Protein AF-0000000074168546 (afdb_homodimer)

Secondary structure (DSSP, 8-state):
-EEEE----BT-TTHHHHTIIIIITT-SSHHHHHHHHHHHHHHH--TT-EEEE-S--BSS--HHHHHHHHHHS--SEEEEE--TT--HHHHHHHHHTT-EEESEEEEEETTEEEEEESS-B----TTEEEEE-SSTT----SSSEEE--HHHHSSS-EEHHHHHHHHHHH--/-EEEE----BT-TTHHHHTIIIIITT-SSHHHHHHHHHHHHHHH--TT-EEEE-S--BSS--HHHHHHHHHHS--SEEEEE--TT--HHHHHHHHHTT-EEESEEEEEETTEEEEEESS-B----TTEEEEE-SSTT----SSSEEE--HHHHSSS-EEHHHHHHHHHHH--

Structure (mmCIF, N/CA/C/O backbone):
data_AF-0000000074168546-model_v1
#
loop_
_entity.id
_entity.type
_entity.pdbx_description
1 polymer 'Calcineurin-like phosphoesterase domain-containing protein'
#
loop_
_atom_site.group_PDB
_atom_site.id
_atom_site.type_symbol
_atom_site.label_atom_id
_atom_site.label_alt_id
_atom_site.label_comp_id
_atom_site.label_asym_id
_atom_site.label_entity_id
_atom_site.label_seq_id
_atom_site.pdbx_PDB_ins_code
_atom_site.Cartn_x
_atom_site.Cartn_y
_atom_site.Cartn_z
_atom_site.occupancy
_atom_site.B_iso_or_equiv
_atom_site.auth_seq_id
_atom_site.auth_comp_id
_atom_site.auth_asym_id
_atom_site.auth_atom_id
_atom_site.pdbx_PDB_model_num
ATOM 1 N N . MET A 1 1 ? -0.148 21.719 -10.609 1 96.44 1 MET A N 1
ATOM 2 C CA . MET A 1 1 ? 0.998 21.031 -10.031 1 96.44 1 MET A CA 1
ATOM 3 C C . MET A 1 1 ? 0.542 19.938 -9.07 1 96.44 1 MET A C 1
ATOM 5 O O . MET A 1 1 ? -0.605 19.938 -8.617 1 96.44 1 MET A O 1
ATOM 9 N N . ILE A 1 2 ? 1.403 18.938 -8.891 1 98.19 2 ILE A N 1
ATOM 10 C CA . ILE A 1 2 ? 1.138 17.875 -7.934 1 98.19 2 ILE A CA 1
ATOM 11 C C . ILE A 1 2 ? 1.957 18.109 -6.664 1 98.19 2 ILE A C 1
ATOM 13 O O . ILE A 1 2 ? 3.16 18.359 -6.734 1 98.19 2 ILE A O 1
ATOM 17 N N . TYR A 1 3 ? 1.304 18.031 -5.496 1 98.69 3 TYR A N 1
ATOM 18 C CA . TYR A 1 3 ? 1.955 18.172 -4.199 1 98.69 3 TYR A CA 1
ATOM 19 C C . TYR A 1 3 ? 1.733 16.922 -3.34 1 98.69 3 TYR A C 1
ATOM 21 O O . TYR A 1 3 ? 0.719 16.234 -3.479 1 98.69 3 TYR A O 1
ATOM 29 N N . PHE A 1 4 ? 2.699 16.656 -2.482 1 98.69 4 PHE A N 1
ATOM 30 C CA . PHE A 1 4 ? 2.594 15.625 -1.457 1 98.69 4 PHE A CA 1
ATOM 31 C C . PHE A 1 4 ? 2.592 16.25 -0.065 1 98.69 4 PHE A C 1
ATOM 33 O O . PHE A 1 4 ? 3.443 17.078 0.25 1 98.69 4 PHE A O 1
ATOM 40 N N . VAL A 1 5 ? 1.626 15.883 0.711 1 98.56 5 VAL A N 1
ATOM 41 C CA . VAL A 1 5 ? 1.541 16.312 2.102 1 98.56 5 VAL A CA 1
ATOM 42 C C . VAL A 1 5 ? 1.494 15.094 3.02 1 98.56 5 VAL A C 1
ATOM 44 O O . VAL A 1 5 ? 0.98 14.039 2.635 1 98.56 5 VAL A O 1
ATOM 47 N N . GLY A 1 6 ? 2.078 15.211 4.168 1 98.06 6 GLY A N 1
ATOM 48 C CA . GLY A 1 6 ? 2.092 14.047 5.035 1 98.06 6 GLY A CA 1
ATOM 49 C C . GLY A 1 6 ? 1.98 14.398 6.508 1 98.06 6 GLY A C 1
ATOM 50 O O . GLY A 1 6 ? 2.641 15.32 6.984 1 98.06 6 GLY A O 1
ATOM 51 N N . ASP A 1 7 ? 1.104 13.711 7.234 1 98.25 7 ASP A N 1
ATOM 52 C CA . ASP A 1 7 ? 1.024 13.664 8.688 1 98.25 7 ASP A CA 1
ATOM 53 C C . ASP A 1 7 ? 0.811 15.062 9.273 1 98.25 7 ASP A C 1
ATOM 55 O O . ASP A 1 7 ? 1.506 15.461 10.211 1 98.25 7 ASP A O 1
ATOM 59 N N . LEU A 1 8 ? -0.112 15.766 8.711 1 98.31 8 LEU A N 1
ATOM 60 C CA . LEU A 1 8 ? -0.374 17.094 9.234 1 98.31 8 LEU A CA 1
ATOM 61 C C . LEU A 1 8 ? -1.052 17.031 10.602 1 98.31 8 LEU A C 1
ATOM 63 O O . LEU A 1 8 ? -0.883 17.922 11.43 1 98.31 8 LEU A O 1
ATOM 67 N N . HIS A 1 9 ? -1.854 16.031 10.852 1 98.12 9 HIS A N 1
ATOM 68 C CA . HIS A 1 9 ? -2.441 15.781 12.156 1 98.12 9 HIS A CA 1
ATOM 69 C C . HIS A 1 9 ? -3.168 17.016 12.688 1 98.12 9 HIS A C 1
ATOM 71 O O . HIS A 1 9 ? -2.969 17.422 13.836 1 98.12 9 HIS A O 1
ATOM 77 N N . PHE A 1 10 ? -4.012 17.625 11.883 1 98.38 10 PHE A N 1
ATOM 78 C CA . PHE A 1 10 ? -4.871 18.672 12.414 1 98.38 10 PHE A CA 1
ATOM 79 C C . PHE A 1 10 ? -5.566 18.219 13.695 1 98.38 10 PHE A C 1
ATOM 81 O O . PHE A 1 10 ? -6.102 17.109 13.742 1 98.38 10 PHE A O 1
ATOM 88 N N . GLY A 1 11 ? -5.457 19.016 14.734 1 97.38 11 GLY A N 1
ATOM 89 C CA . GLY A 1 11 ? -6.176 18.734 15.969 1 97.38 11 GLY A CA 1
ATOM 90 C C . GLY A 1 11 ? -5.348 17.953 16.969 1 97.38 11 GLY A C 1
ATOM 91 O O . GLY A 1 11 ? -5.82 17.641 18.062 1 97.38 11 GLY A O 1
ATOM 92 N N . HIS A 1 12 ? -4.09 17.656 16.703 1 96.81 12 HIS A N 1
ATOM 93 C CA . HIS A 1 12 ? -3.26 16.828 17.578 1 96.81 12 HIS A CA 1
ATOM 94 C C . HIS A 1 12 ? -2.432 17.703 18.516 1 96.81 12 HIS A C 1
ATOM 96 O O . HIS A 1 12 ? -1.305 18.078 18.203 1 96.81 12 HIS A O 1
ATOM 102 N N . SER A 1 13 ? -2.855 17.812 19.703 1 95.19 13 SER A N 1
ATOM 103 C CA . SER A 1 13 ? -2.191 18.703 20.656 1 95.19 13 SER A CA 1
ATOM 104 C C . SER A 1 13 ? -0.841 18.141 21.078 1 95.19 13 SER A C 1
ATOM 106 O O . SER A 1 13 ? 0.145 18.875 21.156 1 95.19 13 SER A O 1
ATOM 108 N N . ASN A 1 14 ? -0.734 16.797 21.281 1 95.44 14 ASN A N 1
ATOM 109 C CA . ASN A 1 14 ? 0.473 16.188 21.812 1 95.44 14 ASN A CA 1
ATOM 110 C C . ASN A 1 14 ? 1.617 16.203 20.812 1 95.44 14 ASN A C 1
ATOM 112 O O . ASN A 1 14 ? 2.781 16.047 21.172 1 95.44 14 ASN A O 1
ATOM 116 N N . ILE A 1 15 ? 1.26 16.438 19.547 1 96.38 15 ILE A N 1
ATOM 117 C CA . ILE A 1 15 ? 2.291 16.406 18.516 1 96.38 15 ILE A CA 1
ATOM 118 C C . ILE A 1 15 ? 3.244 17.578 18.703 1 96.38 15 ILE A C 1
ATOM 120 O O . ILE A 1 15 ? 4.391 17.531 18.25 1 96.38 15 ILE A O 1
ATOM 124 N N . LEU A 1 16 ? 2.791 18.688 19.312 1 95.81 16 LEU A N 1
ATOM 125 C CA . LEU A 1 16 ? 3.615 19.875 19.594 1 95.81 16 LEU A CA 1
ATOM 126 C C . LEU A 1 16 ? 4.785 19.516 20.5 1 95.81 16 LEU A C 1
ATOM 128 O O . LEU A 1 16 ? 5.871 20.078 20.375 1 95.81 16 LEU A O 1
ATOM 132 N N . GLU A 1 17 ? 4.52 18.516 21.406 1 95.12 17 GLU A N 1
ATOM 133 C CA . GLU A 1 17 ? 5.566 18.062 22.312 1 95.12 17 GLU A CA 1
ATOM 134 C C . GLU A 1 17 ? 6.469 17.031 21.641 1 95.12 17 GLU A C 1
ATOM 136 O O . GLU A 1 17 ? 7.688 17.047 21.828 1 95.12 17 GLU A O 1
ATOM 141 N N . TYR A 1 18 ? 5.883 16.172 20.844 1 94.5 18 TYR A N 1
ATOM 142 C CA . TYR A 1 18 ? 6.637 15.102 20.188 1 94.5 18 TYR A CA 1
ATOM 143 C C . TYR A 1 18 ? 7.531 15.656 19.094 1 94.5 18 TYR A C 1
ATOM 145 O O . TYR A 1 18 ? 8.617 15.133 18.844 1 94.5 18 TYR A O 1
ATOM 153 N N . GLU A 1 19 ? 6.977 16.688 18.422 1 96.19 19 GLU A N 1
ATOM 154 C CA . GLU A 1 19 ? 7.703 17.344 17.344 1 96.19 19 GLU A CA 1
ATOM 155 C C . GLU A 1 19 ? 8.016 18.797 17.703 1 96.19 19 GLU A C 1
ATOM 157 O O . GLU A 1 19 ? 7.648 19.719 16.953 1 96.19 19 GLU A O 1
ATOM 162 N N . LYS A 1 20 ? 8.742 19 18.719 1 94.19 20 LYS A N 1
ATOM 163 C CA . LYS A 1 20 ? 9.016 20.312 19.297 1 94.19 20 LYS A CA 1
ATOM 164 C C . LYS A 1 20 ? 9.812 21.188 18.328 1 94.19 20 LYS A C 1
ATOM 166 O O . LYS A 1 20 ? 9.547 22.375 18.203 1 94.19 20 LYS A O 1
ATOM 171 N N . GLU A 1 21 ? 10.742 20.578 17.609 1 92.88 21 GLU A N 1
ATOM 172 C CA . GLU A 1 21 ? 11.672 21.328 16.766 1 92.88 21 GLU A CA 1
ATOM 173 C C . GLU A 1 21 ? 11.008 21.781 15.477 1 92.88 21 GLU A C 1
ATOM 175 O O . GLU A 1 21 ? 11.492 22.688 14.805 1 92.88 21 GLU A O 1
ATOM 180 N N . THR A 1 22 ? 9.82 21.172 15.141 1 93.69 22 THR A N 1
ATOM 181 C CA . THR A 1 22 ? 9.203 21.5 13.859 1 93.69 22 THR A CA 1
ATOM 182 C C . THR A 1 22 ? 7.828 22.125 14.062 1 93.69 22 THR A C 1
ATOM 184 O O . THR A 1 22 ? 7.316 22.812 13.172 1 93.69 22 THR A O 1
ATOM 187 N N . ARG A 1 23 ? 7.25 21.859 15.234 1 96.25 23 ARG A N 1
ATOM 188 C CA . ARG A 1 23 ? 5.906 22.375 15.477 1 96.25 23 ARG A CA 1
ATOM 189 C C . ARG A 1 23 ? 5.84 23.141 16.797 1 96.25 23 ARG A C 1
ATOM 191 O O . ARG A 1 23 ? 5.457 24.312 16.812 1 96.25 23 ARG A O 1
ATOM 198 N N . GLY A 1 24 ? 6.336 22.5 17.781 1 95.06 24 GLY A N 1
ATOM 199 C CA . GLY A 1 24 ? 6.223 23.078 19.109 1 95.06 24 GLY A CA 1
ATOM 200 C C . GLY A 1 24 ? 6.93 24.406 19.25 1 95.06 24 GLY A C 1
ATOM 201 O O . GLY A 1 24 ? 6.582 25.219 20.109 1 95.06 24 GLY A O 1
ATOM 202 N N . LYS A 1 25 ? 7.938 24.656 18.453 1 95.5 25 LYS A N 1
ATOM 203 C CA . LYS A 1 25 ? 8.672 25.906 18.5 1 95.5 25 LYS A CA 1
ATOM 204 C C . LYS A 1 25 ? 7.887 27.031 17.828 1 95.5 25 LYS A C 1
ATOM 206 O O . LYS A 1 25 ? 8.141 28.219 18.094 1 95.5 25 LYS A O 1
ATOM 211 N N . TYR A 1 26 ? 6.895 26.719 17.031 1 95.81 26 TYR A N 1
ATOM 212 C CA . TYR A 1 26 ? 6.199 27.734 16.234 1 95.81 26 TYR A CA 1
ATOM 213 C C . TYR A 1 26 ? 4.785 27.953 16.766 1 95.81 26 TYR A C 1
ATOM 215 O O . TYR A 1 26 ? 4.219 29.031 16.594 1 95.81 26 TYR A O 1
ATOM 223 N N . TRP A 1 27 ? 4.238 26.844 17.344 1 97.31 27 TRP A N 1
ATOM 224 C CA . TRP A 1 27 ? 2.855 26.953 17.797 1 97.31 27 TRP A CA 1
ATOM 225 C C . TRP A 1 27 ? 2.717 26.484 19.234 1 97.31 27 TRP A C 1
ATOM 227 O O . TRP A 1 27 ? 3.373 25.516 19.656 1 97.31 27 TRP A O 1
ATOM 237 N N . SER A 1 28 ? 1.849 27.109 20.016 1 96.44 28 SER A N 1
ATOM 238 C CA . SER A 1 28 ? 1.719 26.828 21.438 1 96.44 28 SER A CA 1
ATOM 239 C C . SER A 1 28 ? 0.459 26.031 21.734 1 96.44 28 SER A C 1
ATOM 241 O O . SER A 1 28 ? 0.228 25.609 22.875 1 96.44 28 SER A O 1
ATOM 243 N N . SER A 1 29 ? -0.374 25.844 20.734 1 97.38 29 SER A N 1
ATOM 244 C CA . SER A 1 29 ? -1.598 25.062 20.906 1 97.38 29 SER A CA 1
ATOM 245 C C . SER A 1 29 ? -2.021 24.422 19.578 1 97.38 29 SER A C 1
ATOM 247 O O . SER A 1 29 ? -1.569 24.828 18.516 1 97.38 29 SER A O 1
ATOM 249 N N . ALA A 1 30 ? -2.91 23.438 19.672 1 97.19 30 ALA A N 1
ATOM 250 C CA . ALA A 1 30 ? -3.451 22.781 18.484 1 97.19 30 ALA A CA 1
ATOM 251 C C . ALA A 1 30 ? -4.223 23.781 17.625 1 97.19 30 ALA A C 1
ATOM 253 O O . ALA A 1 30 ? -4.184 23.703 16.391 1 97.19 30 ALA A O 1
ATOM 254 N N . GLU A 1 31 ? -4.926 24.703 18.281 1 97.44 31 GLU A N 1
ATOM 255 C CA . GLU A 1 31 ? -5.699 25.703 17.562 1 97.44 31 GLU A CA 1
ATOM 256 C C . GLU A 1 31 ? -4.789 26.609 16.719 1 97.44 31 GLU A C 1
ATOM 258 O O . GLU A 1 31 ? -5.059 26.859 15.547 1 97.44 31 GLU A O 1
ATOM 263 N N . GLU A 1 32 ? -3.754 27.047 17.344 1 98.12 32 GLU A N 1
ATOM 264 C CA . GLU A 1 32 ? -2.785 27.875 16.641 1 98.12 32 GLU A CA 1
ATOM 265 C C . GLU A 1 32 ? -2.119 27.094 15.508 1 98.12 32 GLU A C 1
ATOM 267 O O . GLU A 1 32 ? -1.924 27.625 14.414 1 98.12 32 GLU A O 1
ATOM 272 N N . MET A 1 33 ? -1.769 25.891 15.805 1 98.25 33 MET A N 1
ATOM 273 C CA . MET A 1 33 ? -1.15 25.047 14.781 1 98.25 33 MET A CA 1
ATOM 274 C C . MET A 1 33 ? -2.084 24.859 13.594 1 98.25 33 MET A C 1
ATOM 276 O O . MET A 1 33 ? -1.661 24.984 12.438 1 98.25 33 MET A O 1
ATOM 280 N N . ASN A 1 34 ? -3.404 24.594 13.891 1 98.5 34 ASN A N 1
ATOM 281 C CA . ASN A 1 34 ? -4.375 24.422 12.82 1 98.5 34 ASN A CA 1
ATOM 282 C C . ASN A 1 34 ? -4.43 25.641 11.906 1 98.5 34 ASN A C 1
ATOM 284 O O . ASN A 1 34 ? -4.398 25.516 10.68 1 98.5 34 ASN A O 1
ATOM 288 N N . LYS A 1 35 ? -4.5 26.812 12.531 1 98.44 35 LYS A N 1
ATOM 289 C CA . LYS A 1 35 ? -4.543 28.047 11.758 1 98.44 35 LYS A CA 1
ATOM 290 C C . LYS A 1 35 ? -3.262 28.234 10.945 1 98.44 35 LYS A C 1
ATOM 292 O O . LYS A 1 35 ? -3.311 28.641 9.789 1 98.44 35 LYS A O 1
ATOM 297 N N . GLY A 1 36 ? -2.172 27.938 11.578 1 98.31 36 GLY A N 1
ATOM 298 C CA . GLY A 1 36 ? -0.889 28.047 10.906 1 98.31 36 GLY A CA 1
ATOM 299 C C . GLY A 1 36 ? -0.756 27.109 9.719 1 98.31 36 GLY A C 1
ATOM 300 O O . GLY A 1 36 ? -0.285 27.516 8.656 1 98.31 36 GLY A O 1
ATOM 301 N N . LEU A 1 37 ? -1.164 25.891 9.883 1 98.62 37 LEU A N 1
ATOM 302 C CA . LEU A 1 37 ? -1.097 24.906 8.812 1 98.62 37 LEU A CA 1
ATOM 303 C C . LEU A 1 37 ? -1.993 25.297 7.648 1 98.62 37 LEU A C 1
ATOM 305 O O . LEU A 1 37 ? -1.615 25.125 6.484 1 98.62 37 LEU A O 1
ATOM 309 N N . ILE A 1 38 ? -3.189 25.812 7.965 1 98.81 38 ILE A N 1
ATOM 310 C CA . ILE A 1 38 ? -4.105 26.25 6.918 1 98.81 38 ILE A CA 1
ATOM 311 C C . ILE A 1 38 ? -3.469 27.391 6.117 1 98.81 38 ILE A C 1
ATOM 313 O O . ILE A 1 38 ? -3.525 27.391 4.887 1 98.81 38 ILE A O 1
ATOM 317 N N . LYS A 1 39 ? -2.883 28.328 6.832 1 98.75 39 LYS A N 1
ATOM 318 C CA . LYS A 1 39 ? -2.217 29.438 6.176 1 98.75 39 LYS A CA 1
ATOM 319 C C . LYS A 1 39 ? -1.095 28.953 5.262 1 98.75 39 LYS A C 1
ATOM 321 O O . LYS A 1 39 ? -1.025 29.344 4.094 1 98.75 39 LYS A O 1
ATOM 326 N N . LEU A 1 40 ? -0.239 28.125 5.805 1 98.69 40 LEU A N 1
ATOM 327 C CA . LEU A 1 40 ? 0.876 27.594 5.027 1 98.69 40 LEU A CA 1
ATOM 328 C C . LEU A 1 40 ? 0.374 26.828 3.807 1 98.69 40 LEU A C 1
ATOM 330 O O . LEU A 1 40 ? 0.935 26.953 2.715 1 98.69 40 LEU A O 1
ATOM 334 N N . TRP A 1 41 ? -0.681 25.984 3.986 1 98.88 41 TRP A N 1
ATOM 335 C CA . TRP A 1 41 ? -1.296 25.219 2.908 1 98.88 41 TRP A CA 1
ATOM 336 C C . TRP A 1 41 ? -1.739 26.141 1.773 1 98.88 41 TRP A C 1
ATOM 338 O O . TRP A 1 41 ? -1.365 25.938 0.617 1 98.88 41 TRP A O 1
ATOM 348 N N . ASN A 1 42 ? -2.424 27.234 2.135 1 98.88 42 ASN A N 1
ATOM 349 C CA . ASN A 1 42 ? -3.033 28.094 1.124 1 98.88 42 ASN A CA 1
ATOM 350 C C . ASN A 1 42 ? -2.01 29.031 0.497 1 98.88 42 ASN A C 1
ATOM 352 O O . ASN A 1 42 ? -2.254 29.594 -0.57 1 98.88 42 ASN A O 1
ATOM 356 N N . GLU A 1 43 ? -0.902 29.219 1.161 1 98.69 43 GLU A N 1
ATOM 357 C CA . GLU A 1 43 ? 0.202 29.984 0.579 1 98.69 43 GLU A CA 1
ATOM 358 C C . GLU A 1 43 ? 0.962 29.141 -0.449 1 98.69 43 GLU A C 1
ATOM 360 O O . GLU A 1 43 ? 1.671 29.688 -1.297 1 98.69 43 GLU A O 1
ATOM 365 N N . THR A 1 44 ? 0.817 27.859 -0.392 1 98.62 44 THR A N 1
ATOM 366 C CA . THR A 1 44 ? 1.637 26.969 -1.196 1 98.62 44 THR A CA 1
ATOM 367 C C . THR A 1 44 ? 0.799 26.297 -2.281 1 98.62 44 THR A C 1
ATOM 369 O O . THR A 1 44 ? 1.214 26.219 -3.439 1 98.62 44 THR A O 1
ATOM 372 N N . ILE A 1 45 ? -0.378 25.781 -1.946 1 98.81 45 ILE A N 1
ATOM 373 C CA . ILE A 1 45 ? -1.249 25 -2.822 1 98.81 45 ILE A 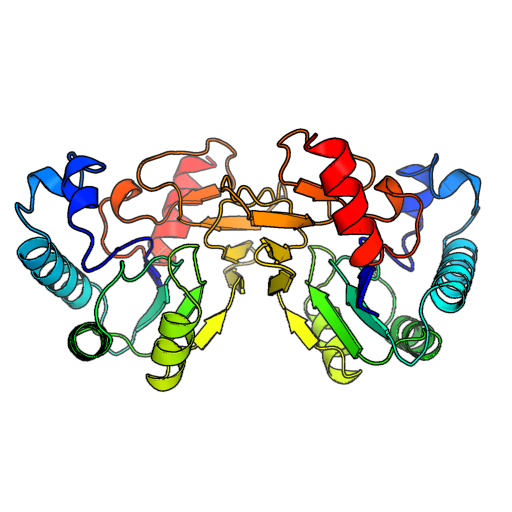CA 1
ATOM 374 C C . ILE A 1 45 ? -2.379 25.891 -3.344 1 98.81 45 ILE A C 1
ATOM 376 O O . ILE A 1 45 ? -3.02 26.609 -2.572 1 98.81 45 ILE A O 1
ATOM 380 N N . THR A 1 46 ? -2.625 25.891 -4.594 1 98.75 46 THR A N 1
ATOM 381 C CA . THR A 1 46 ? -3.691 26.688 -5.191 1 98.75 46 THR A CA 1
ATOM 382 C C . THR A 1 46 ? -4.895 25.812 -5.527 1 98.75 46 THR A C 1
ATOM 384 O O . THR A 1 46 ? -4.836 24.578 -5.387 1 98.75 46 THR A O 1
ATOM 387 N N . LYS A 1 47 ? -5.938 26.438 -6.023 1 98.56 47 LYS A N 1
ATOM 388 C CA . LYS A 1 47 ? -7.176 25.75 -6.363 1 98.56 47 LYS A CA 1
ATOM 389 C C . LYS A 1 47 ? -7.035 24.969 -7.676 1 98.56 47 LYS A C 1
ATOM 391 O O . LYS A 1 47 ? -7.945 24.234 -8.07 1 98.56 47 LYS A O 1
ATOM 396 N N . ASP A 1 48 ? -5.883 25 -8.242 1 98.69 48 ASP A N 1
ATOM 397 C CA . ASP A 1 48 ? -5.641 24.297 -9.5 1 98.69 48 ASP A CA 1
ATOM 398 C C . ASP A 1 48 ? -4.711 23.109 -9.289 1 98.69 48 ASP A C 1
ATOM 400 O O . ASP A 1 48 ? -4.418 22.359 -10.227 1 98.69 48 ASP A O 1
ATOM 404 N N . ASP A 1 49 ? -4.246 22.875 -8.055 1 98.81 49 ASP A N 1
ATOM 405 C CA . ASP A 1 49 ? -3.227 21.859 -7.77 1 98.81 49 ASP A CA 1
ATOM 406 C C . ASP A 1 49 ? -3.863 20.547 -7.328 1 98.81 49 ASP A C 1
ATOM 408 O O . ASP A 1 49 ? -4.965 20.547 -6.773 1 98.81 49 ASP A O 1
ATOM 412 N N . ILE A 1 50 ? -3.186 19.422 -7.633 1 98.88 50 ILE A N 1
ATOM 413 C CA . ILE A 1 50 ? -3.547 18.094 -7.16 1 98.88 50 ILE A CA 1
ATOM 414 C C . ILE A 1 50 ? -2.713 17.734 -5.93 1 98.88 50 ILE A C 1
ATOM 416 O O . ILE A 1 50 ? -1.502 17.969 -5.906 1 98.88 50 ILE A O 1
ATOM 420 N N . VAL A 1 51 ? -3.373 17.234 -4.906 1 98.88 51 VAL A N 1
ATOM 421 C CA . VAL A 1 51 ? -2.678 16.922 -3.662 1 98.88 51 VAL A CA 1
ATOM 422 C C . VAL A 1 51 ? -2.781 15.43 -3.365 1 98.88 51 VAL A C 1
ATOM 424 O O . VAL A 1 51 ? -3.883 14.875 -3.318 1 98.88 51 VAL A O 1
ATOM 427 N N . TYR A 1 52 ? -1.688 14.773 -3.285 1 98.88 52 TYR A N 1
ATOM 428 C CA . TYR A 1 52 ? -1.617 13.477 -2.627 1 98.88 52 TYR A CA 1
ATOM 429 C C . TYR A 1 52 ? -1.336 13.633 -1.138 1 98.88 52 TYR A C 1
ATOM 431 O O . TYR A 1 52 ? -0.236 14.031 -0.746 1 98.88 52 TYR A O 1
ATOM 439 N N . ASN A 1 53 ? -2.346 13.391 -0.349 1 98.88 53 ASN A N 1
ATOM 440 C CA . ASN A 1 53 ? -2.203 13.383 1.103 1 98.88 53 ASN A CA 1
ATOM 441 C C . ASN A 1 53 ? -1.777 12.008 1.611 1 98.88 53 ASN A C 1
ATOM 443 O O . ASN A 1 53 ? -2.564 11.055 1.584 1 98.88 53 ASN A O 1
ATOM 447 N N . ILE A 1 54 ? -0.581 11.891 2.133 1 98.75 54 ILE A N 1
ATOM 448 C CA . ILE A 1 54 ? 0.049 10.609 2.432 1 98.75 54 ILE A CA 1
ATOM 449 C C . ILE A 1 54 ? -0.345 10.148 3.836 1 98.75 54 ILE A C 1
ATOM 451 O O . ILE A 1 54 ? 0.442 9.5 4.527 1 98.75 54 ILE A O 1
ATOM 455 N N . GLY A 1 55 ? -1.442 10.586 4.281 1 98.19 55 GLY A N 1
ATOM 456 C CA . GLY A 1 55 ? -2.107 9.977 5.418 1 98.19 55 GLY A CA 1
ATOM 457 C C . GLY A 1 55 ? -1.956 10.773 6.699 1 98.19 55 GLY A C 1
ATOM 458 O O . GLY A 1 55 ? -1.24 11.773 6.73 1 98.19 55 GLY A O 1
ATOM 459 N N . ASP A 1 56 ? -2.773 10.383 7.73 1 97.88 56 ASP A N 1
ATOM 460 C CA . ASP A 1 56 ? -2.803 10.992 9.055 1 97.88 56 ASP A CA 1
ATOM 461 C C . ASP A 1 56 ? -3.014 12.5 8.961 1 97.88 56 ASP A C 1
ATOM 463 O O . ASP A 1 56 ? -2.25 13.281 9.539 1 97.88 56 ASP A O 1
ATOM 467 N N . PHE A 1 57 ? -4.141 12.797 8.281 1 98.44 57 PHE A N 1
ATOM 468 C CA . PHE A 1 57 ? -4.477 14.18 7.969 1 98.44 57 PHE A CA 1
ATOM 469 C C . PHE A 1 57 ? -4.977 14.914 9.211 1 98.44 57 PHE A C 1
ATOM 471 O O . PHE A 1 57 ? -4.52 16.016 9.516 1 98.44 57 PHE A O 1
ATOM 478 N N . PHE A 1 58 ? -5.891 14.328 9.906 1 98.19 58 PHE A N 1
ATOM 479 C CA . PHE A 1 58 ? -6.473 14.828 11.148 1 98.19 58 PHE A CA 1
ATOM 480 C C . PHE A 1 58 ? -6.234 13.852 12.289 1 98.19 58 PHE A C 1
ATOM 482 O O . PHE A 1 58 ? -5.973 12.672 12.062 1 98.19 58 PHE A O 1
ATOM 489 N N . PHE A 1 59 ? -6.297 14.383 13.5 1 96.75 59 PHE A N 1
ATOM 490 C CA . PHE A 1 59 ? -6.168 13.547 14.695 1 96.75 59 PHE A CA 1
ATOM 491 C C . PHE A 1 59 ? -7.355 13.75 15.625 1 96.75 59 PHE A C 1
ATOM 493 O O . PHE A 1 59 ? -7.453 14.773 16.297 1 96.75 59 PHE A O 1
ATOM 500 N N . ASN A 1 60 ? -8.242 12.82 15.656 1 90.81 60 ASN A N 1
ATOM 501 C CA . ASN A 1 60 ? -9.359 12.719 16.594 1 90.81 60 ASN A CA 1
ATOM 502 C C . ASN A 1 60 ? -10.188 14 16.625 1 90.81 60 ASN A C 1
ATOM 504 O O . ASN A 1 60 ? -10.562 14.477 17.688 1 90.81 60 ASN A O 1
ATOM 508 N N . MET A 1 61 ? -10.461 14.633 15.477 1 95.38 61 MET A N 1
ATOM 509 C CA . MET A 1 61 ? -11.258 15.852 15.375 1 95.38 61 MET A CA 1
ATOM 510 C C . MET A 1 61 ? -12.703 15.523 15.031 1 95.38 61 MET A C 1
ATOM 512 O O . MET A 1 61 ? -12.977 14.531 14.359 1 95.38 61 MET A O 1
ATOM 516 N N . LYS A 1 62 ? -13.578 16.375 15.5 1 95.81 62 LYS A N 1
ATOM 517 C CA . LYS A 1 62 ? -15 16.188 15.211 1 95.81 62 LYS A CA 1
ATOM 518 C C . LYS A 1 62 ? -15.297 16.438 13.734 1 95.81 62 LYS A C 1
ATOM 520 O O . LYS A 1 62 ? -14.703 17.328 13.117 1 95.81 62 LYS A O 1
ATOM 525 N N . PRO A 1 63 ? -16.281 15.688 13.227 1 96.88 63 PRO A N 1
ATOM 526 C CA . PRO A 1 63 ? -16.594 15.797 11.805 1 96.88 63 PRO A CA 1
ATOM 527 C C . PRO A 1 63 ? -16.875 17.234 11.367 1 96.88 63 PRO A C 1
ATOM 529 O O . PRO A 1 63 ? -16.422 17.656 10.297 1 96.88 63 PRO A O 1
ATOM 532 N N . LYS A 1 64 ? -17.562 17.953 12.203 1 97.31 64 LYS A N 1
ATOM 533 C CA . LYS A 1 64 ? -17.906 19.328 11.836 1 97.31 64 LYS A CA 1
ATOM 534 C C . LYS A 1 64 ? -16.641 20.188 11.695 1 97.31 64 LYS A C 1
ATOM 536 O O . LYS A 1 64 ? -16.578 21.047 10.82 1 97.31 64 LYS A O 1
ATOM 541 N N . ASP A 1 65 ? -15.711 19.984 12.539 1 97.56 65 ASP A N 1
ATOM 542 C CA . ASP A 1 65 ? -14.461 20.75 12.5 1 97.56 65 ASP A CA 1
ATOM 543 C C . ASP A 1 65 ? -13.594 20.312 11.312 1 97.56 65 ASP A C 1
ATOM 545 O O . ASP A 1 65 ? -12.938 21.156 10.688 1 97.56 65 ASP A O 1
ATOM 549 N N . VAL A 1 66 ? -13.602 19.031 11 1 98 66 VAL A N 1
ATOM 550 C CA . VAL A 1 66 ? -12.891 18.5 9.836 1 98 66 VAL A CA 1
ATOM 551 C C . VAL A 1 66 ? -13.438 19.156 8.57 1 98 66 VAL A C 1
ATOM 553 O O . VAL A 1 66 ? -12.672 19.672 7.75 1 98 66 VAL A O 1
ATOM 556 N N . LYS A 1 67 ? -14.75 19.219 8.461 1 98.06 67 LYS A N 1
ATOM 557 C CA . LYS A 1 67 ? -15.383 19.812 7.293 1 98.06 67 LYS A CA 1
ATOM 558 C C . LYS A 1 67 ? -15.031 21.297 7.168 1 98.06 67 LYS A C 1
ATOM 560 O O . LYS A 1 67 ? -14.773 21.781 6.066 1 98.06 67 LYS A O 1
ATOM 565 N N . ARG A 1 68 ? -15.055 21.922 8.281 1 98.19 68 ARG A N 1
ATOM 566 C CA . ARG A 1 68 ? -14.734 23.344 8.297 1 98.19 68 ARG A CA 1
ATOM 567 C C . ARG A 1 68 ? -13.328 23.594 7.77 1 98.19 68 ARG A C 1
ATOM 569 O O . ARG A 1 68 ? -13.117 24.484 6.949 1 98.19 68 ARG A O 1
ATOM 576 N N . ILE A 1 69 ? -12.391 22.812 8.203 1 98.56 69 ILE A N 1
ATOM 577 C CA . ILE A 1 69 ? -11.008 22.984 7.777 1 98.56 69 ILE A CA 1
ATOM 578 C C . ILE A 1 69 ? -10.875 22.609 6.301 1 98.56 69 ILE A C 1
ATOM 580 O O . ILE A 1 69 ? -10.258 23.344 5.523 1 98.56 69 ILE A O 1
ATOM 584 N N . LEU A 1 70 ? -11.477 21.484 5.875 1 98.56 70 LEU A N 1
ATOM 585 C CA . LEU A 1 70 ? -11.414 21.047 4.484 1 98.56 70 LEU A CA 1
ATOM 586 C C . LEU A 1 70 ? -11.922 22.125 3.545 1 98.56 70 LEU A C 1
ATOM 588 O O . LEU A 1 70 ? -11.352 22.344 2.471 1 98.56 70 LEU A O 1
ATOM 592 N N . LYS A 1 71 ? -12.883 22.859 3.932 1 98.06 71 LYS A N 1
ATOM 593 C CA . LYS A 1 71 ? -13.492 23.906 3.104 1 98.06 71 LYS A CA 1
ATOM 594 C C . LYS A 1 71 ? -12.547 25.094 2.918 1 98.06 71 LYS A C 1
ATOM 596 O O . LYS A 1 71 ? -12.711 25.875 1.979 1 98.06 71 LYS A O 1
ATOM 601 N N . GLN A 1 72 ? -11.633 25.234 3.799 1 98.69 72 GLN A N 1
ATOM 602 C CA . GLN A 1 72 ? -10.727 26.375 3.754 1 98.69 72 GLN A CA 1
ATOM 603 C C . GLN A 1 72 ? -9.5 26.062 2.895 1 98.69 72 GLN A C 1
ATOM 605 O O . GLN A 1 72 ? -8.75 26.969 2.529 1 98.69 72 GLN A O 1
ATOM 610 N N . LEU A 1 73 ? -9.258 24.828 2.609 1 98.88 73 LEU A N 1
ATOM 611 C CA . LEU A 1 73 ? -8.008 24.422 1.979 1 98.88 73 LEU A CA 1
ATOM 612 C C . LEU A 1 73 ? -8.109 24.516 0.461 1 98.88 73 LEU A C 1
ATOM 614 O O . LEU A 1 73 ? -9.078 24.047 -0.131 1 98.88 73 LEU A O 1
ATOM 618 N N . ASN A 1 74 ? -7.078 25.062 -0.11 1 98.88 74 ASN A N 1
ATOM 619 C CA . ASN A 1 74 ? -6.992 25.125 -1.565 1 98.88 74 ASN A CA 1
ATOM 620 C C . ASN A 1 74 ? -6.551 23.781 -2.148 1 98.88 74 ASN A C 1
ATOM 622 O O . ASN A 1 74 ? -5.539 23.219 -1.726 1 98.88 74 ASN A O 1
ATOM 626 N N . TYR A 1 75 ? -7.234 23.266 -3.156 1 98.81 75 TYR A N 1
ATOM 627 C CA . TYR A 1 75 ? -6.816 22.172 -4.02 1 98.81 75 TYR A CA 1
ATOM 628 C C . TYR A 1 75 ? -7.84 21.922 -5.125 1 98.81 75 TYR A C 1
ATOM 630 O O . TYR A 1 75 ? -9.023 22.203 -4.949 1 98.81 75 TYR A O 1
ATOM 638 N N . LYS A 1 76 ? -7.422 21.516 -6.219 1 98.75 76 LYS A N 1
ATOM 639 C CA . LYS A 1 76 ? -8.32 21.078 -7.285 1 98.75 76 LYS A CA 1
ATOM 640 C C . LYS A 1 76 ? -8.859 19.672 -7.016 1 98.75 76 LYS A C 1
ATOM 642 O O . LYS A 1 76 ? -10.055 19.422 -7.156 1 98.75 76 LYS A O 1
ATOM 647 N N . LYS A 1 77 ? -7.988 18.75 -6.66 1 98.81 77 LYS A N 1
ATOM 648 C CA . LYS A 1 77 ? -8.25 17.344 -6.387 1 98.81 77 LYS A CA 1
ATOM 649 C C . LYS A 1 77 ? -7.344 16.828 -5.27 1 98.81 77 LYS A C 1
ATOM 651 O O . LYS A 1 77 ? -6.164 17.172 -5.215 1 98.81 77 LYS A O 1
ATOM 656 N N . MET A 1 78 ? -7.922 16.016 -4.422 1 98.81 78 MET A N 1
ATOM 657 C CA . MET A 1 78 ? -7.129 15.406 -3.357 1 98.81 78 MET A CA 1
ATOM 658 C C . MET A 1 78 ? -7.328 13.891 -3.32 1 98.81 78 MET A C 1
ATOM 660 O O . MET A 1 78 ? -8.453 13.406 -3.463 1 98.81 78 MET A O 1
ATOM 664 N N . ILE A 1 79 ? -6.285 13.148 -3.254 1 98.88 79 ILE A N 1
ATOM 665 C CA . ILE A 1 79 ? -6.258 11.711 -3.006 1 98.88 79 ILE A CA 1
ATOM 666 C C . ILE A 1 79 ? -5.594 11.438 -1.658 1 98.88 79 ILE A C 1
ATOM 668 O O . ILE A 1 79 ? -4.441 11.805 -1.438 1 98.88 79 ILE A O 1
ATOM 672 N N . LEU A 1 80 ? -6.289 10.836 -0.793 1 98.81 80 LEU A N 1
ATOM 673 C CA . LEU A 1 80 ? -5.746 10.461 0.509 1 98.81 80 LEU A CA 1
ATOM 674 C C . LEU A 1 80 ? -5.227 9.031 0.488 1 98.81 80 LEU A C 1
ATOM 676 O O . LEU A 1 80 ? -5.957 8.102 0.12 1 98.81 80 LEU A O 1
ATOM 680 N N . ILE A 1 81 ? -3.992 8.859 0.771 1 98.81 81 ILE A N 1
ATOM 681 C CA . ILE A 1 81 ? -3.416 7.566 1.115 1 98.81 81 ILE A CA 1
ATOM 682 C C . ILE A 1 81 ? -3.527 7.336 2.619 1 98.81 81 ILE A C 1
ATOM 684 O O . ILE A 1 81 ? -2.707 7.832 3.395 1 98.81 81 ILE A O 1
ATOM 688 N N . ALA A 1 82 ? -4.461 6.586 3.053 1 98 82 ALA A N 1
ATOM 689 C CA . ALA A 1 82 ? -4.918 6.527 4.441 1 98 82 ALA A CA 1
ATOM 690 C C . ALA A 1 82 ? -3.836 5.949 5.348 1 98 82 ALA A C 1
ATOM 692 O O . ALA A 1 82 ? -3.184 4.965 4.996 1 98 82 ALA A O 1
ATOM 693 N N . GLY A 1 83 ? -3.619 6.605 6.445 1 96.38 83 GLY A N 1
ATOM 694 C CA . GLY A 1 83 ? -2.703 6.145 7.477 1 96.38 83 GLY A CA 1
ATOM 695 C C . GLY A 1 83 ? -3.412 5.586 8.695 1 96.38 83 GLY A C 1
ATOM 696 O O . GLY A 1 83 ? -4.621 5.344 8.664 1 96.38 83 GLY A O 1
ATOM 697 N N . ASN A 1 84 ? -2.658 5.328 9.742 1 94.12 84 ASN A N 1
ATOM 698 C CA . ASN A 1 84 ? -3.176 4.621 10.914 1 94.12 84 ASN A CA 1
ATOM 699 C C . ASN A 1 84 ? -4.117 5.504 11.727 1 94.12 84 ASN A C 1
ATOM 701 O O . ASN A 1 84 ? -4.887 5.004 12.547 1 94.12 84 ASN A O 1
ATOM 705 N N . HIS A 1 85 ? -4.145 6.789 11.523 1 94 85 HIS A N 1
ATOM 706 C CA . HIS A 1 85 ? -5.066 7.664 12.242 1 94 85 HIS A CA 1
ATOM 707 C C . HIS A 1 85 ? -6.262 8.031 11.367 1 94 85 HIS A C 1
ATOM 709 O O . HIS A 1 85 ? -7.172 8.727 11.82 1 94 85 HIS A O 1
ATOM 715 N N . ASP A 1 86 ? -6.238 7.582 10.148 1 95.31 86 ASP A N 1
ATOM 716 C CA . ASP A 1 86 ? -7.387 7.781 9.266 1 95.31 86 ASP A CA 1
ATOM 717 C C . ASP A 1 86 ? -8.383 6.629 9.391 1 95.31 86 ASP A C 1
ATOM 719 O O . ASP A 1 86 ? -8.477 5.793 8.492 1 95.31 86 ASP A O 1
ATOM 723 N N . HIS A 1 87 ? -9.133 6.672 10.445 1 92 87 HIS A N 1
ATOM 724 C CA . HIS A 1 87 ? -10.047 5.578 10.75 1 92 87 HIS A CA 1
ATOM 725 C C . HIS A 1 87 ? -11.242 5.578 9.805 1 92 87 HIS A C 1
ATOM 727 O O . HIS A 1 87 ? -11.445 6.531 9.047 1 92 87 HIS A O 1
ATOM 733 N N . ARG A 1 88 ? -11.977 4.562 9.898 1 91.69 88 ARG A N 1
ATOM 734 C CA . ARG A 1 88 ? -13.062 4.301 8.961 1 91.69 88 ARG A CA 1
ATOM 735 C C . ARG A 1 88 ? -14.039 5.473 8.914 1 91.69 88 ARG A C 1
ATOM 737 O O . ARG A 1 88 ? -14.5 5.859 7.844 1 91.69 88 ARG A O 1
ATOM 744 N N . ARG A 1 89 ? -14.391 6.012 10.047 1 92.81 89 ARG A N 1
ATOM 745 C CA . ARG A 1 89 ? -15.32 7.137 10.102 1 92.81 89 ARG A CA 1
ATOM 746 C C . ARG A 1 89 ? -14.766 8.344 9.352 1 92.81 89 ARG A C 1
ATOM 748 O O . ARG A 1 89 ? -15.5 9.023 8.633 1 92.81 89 ARG A O 1
ATOM 755 N N . MET A 1 90 ? -13.5 8.578 9.531 1 95 90 MET A N 1
ATOM 756 C CA . MET A 1 90 ? -12.852 9.695 8.859 1 95 90 MET A CA 1
ATOM 757 C C . MET A 1 90 ? -12.781 9.453 7.352 1 95 90 MET A C 1
ATOM 759 O O . MET A 1 90 ? -13.008 10.375 6.562 1 95 90 MET A O 1
ATOM 763 N N . ILE A 1 91 ? -12.484 8.242 6.988 1 96.69 91 ILE A N 1
ATOM 764 C CA . ILE A 1 91 ? -12.398 7.875 5.582 1 96.69 91 ILE A CA 1
ATOM 765 C C . ILE A 1 91 ? -13.742 8.133 4.902 1 96.69 91 ILE A C 1
ATOM 767 O O . ILE A 1 91 ? -13.797 8.742 3.83 1 96.69 91 ILE A O 1
ATOM 771 N N . LYS A 1 92 ? -14.812 7.715 5.523 1 97 92 LYS A N 1
ATOM 772 C CA . LYS A 1 92 ? -16.141 7.945 4.973 1 97 92 LYS A CA 1
ATOM 773 C C . LYS A 1 92 ? -16.422 9.438 4.816 1 97 92 LYS A C 1
ATOM 775 O O . LYS A 1 92 ? -16.984 9.867 3.807 1 97 92 LYS A O 1
ATOM 780 N N . LEU A 1 93 ? -16.047 10.164 5.816 1 97.69 93 LEU A N 1
ATOM 781 C CA . LEU A 1 93 ? -16.234 11.609 5.777 1 97.69 93 LEU A CA 1
ATOM 782 C C . LEU A 1 93 ? -15.461 12.227 4.613 1 97.69 93 LEU A C 1
ATOM 784 O O . LEU A 1 93 ? -15.992 13.062 3.885 1 97.69 93 LEU A O 1
ATOM 788 N N . PHE A 1 94 ? -14.18 11.773 4.406 1 98.19 94 PHE A N 1
ATOM 789 C CA . PHE A 1 94 ? -13.367 12.273 3.307 1 98.19 94 PHE A CA 1
ATOM 790 C C . PHE A 1 94 ? -14.023 11.984 1.964 1 98.19 94 PHE A C 1
ATOM 792 O O . PHE A 1 94 ? -14.086 12.852 1.092 1 98.19 94 PHE A O 1
ATOM 799 N N . GLU A 1 95 ? -14.523 10.789 1.836 1 98.31 95 GLU A N 1
ATOM 800 C CA . GLU A 1 95 ? -15.172 10.398 0.592 1 98.31 95 GLU A CA 1
ATOM 801 C C . GLU A 1 95 ? -16.422 11.234 0.333 1 98.31 95 GLU A C 1
ATOM 803 O O . GLU A 1 95 ? -16.688 11.617 -0.805 1 98.31 95 GLU A O 1
ATOM 808 N N . GLN A 1 96 ? -17.156 11.508 1.343 1 97.88 96 GLN A N 1
ATOM 809 C CA . GLN A 1 96 ? -18.344 12.352 1.233 1 97.88 96 GLN A CA 1
ATOM 810 C C . GLN A 1 96 ? -17.984 13.758 0.781 1 97.88 96 GLN A C 1
ATOM 812 O O . GLN A 1 96 ? -18.766 14.422 0.107 1 97.88 96 GLN A O 1
ATOM 817 N N . GLU A 1 97 ? -16.828 14.164 1.155 1 97.81 97 GLU A N 1
ATOM 818 C CA . GLU A 1 97 ? -16.359 15.5 0.811 1 97.81 97 GLU A CA 1
ATOM 819 C C . GLU A 1 97 ? -15.648 15.508 -0.541 1 97.81 97 GLU A C 1
ATOM 821 O O . GLU A 1 97 ? -15.008 16.5 -0.907 1 97.81 97 GLU A O 1
ATOM 826 N N . GLY A 1 98 ? -15.703 14.383 -1.272 1 97.88 98 GLY A N 1
ATOM 827 C CA . GLY A 1 98 ? -15.195 14.32 -2.635 1 97.88 98 GLY A CA 1
ATOM 828 C C . GLY A 1 98 ? -13.727 13.953 -2.713 1 97.88 98 GLY A C 1
ATOM 829 O O . GLY A 1 98 ? -13.109 14.062 -3.773 1 97.88 98 GLY A O 1
ATOM 830 N N . ILE A 1 99 ? -13.141 13.555 -1.612 1 98.69 99 ILE A N 1
ATOM 831 C CA . ILE A 1 99 ? -11.742 13.133 -1.588 1 98.69 99 ILE A CA 1
ATOM 832 C C . ILE A 1 99 ? -11.648 11.641 -1.9 1 98.69 99 ILE A C 1
ATOM 834 O O . ILE A 1 99 ? -12.352 10.828 -1.302 1 98.69 99 ILE A O 1
ATOM 838 N N . THR A 1 100 ? -10.844 11.289 -2.867 1 98.69 100 THR A N 1
ATOM 839 C CA . THR A 1 100 ? -10.578 9.883 -3.152 1 98.69 100 THR A CA 1
ATOM 840 C C . THR A 1 100 ? -9.672 9.281 -2.082 1 98.69 100 THR A C 1
ATOM 842 O O . THR A 1 100 ? -8.672 9.891 -1.686 1 98.69 100 THR A O 1
ATOM 845 N N . VAL A 1 101 ? -10.031 8.094 -1.611 1 98.62 101 VAL A N 1
ATOM 846 C CA . VAL A 1 101 ? -9.234 7.469 -0.56 1 98.62 101 VAL A CA 1
ATOM 847 C C . VAL A 1 101 ? -8.695 6.129 -1.047 1 98.62 101 VAL A C 1
ATOM 849 O O . VAL A 1 101 ? -9.43 5.332 -1.634 1 98.62 101 VAL A O 1
ATOM 852 N N . LYS A 1 102 ? -7.414 5.906 -0.878 1 98.62 102 LYS A N 1
ATOM 853 C CA . LYS A 1 102 ? -6.699 4.664 -1.164 1 98.62 102 LYS A CA 1
ATOM 854 C C . LYS A 1 102 ? -5.77 4.289 -0.016 1 98.62 102 LYS A C 1
ATOM 856 O O . LYS A 1 102 ? -5.5 5.109 0.866 1 98.62 102 LYS A O 1
ATOM 861 N N . TYR A 1 103 ? -5.336 3.088 -0.016 1 98.44 103 TYR A N 1
ATOM 862 C CA . TYR A 1 103 ? -4.344 2.688 0.974 1 98.44 103 TYR A CA 1
ATOM 863 C C . TYR A 1 103 ? -2.939 2.732 0.386 1 98.44 103 TYR A C 1
ATOM 865 O O . TYR A 1 103 ? -1.95 2.717 1.123 1 98.44 103 TYR A O 1
ATOM 873 N N . ALA A 1 104 ? -2.85 2.715 -0.872 1 98.69 104 ALA A N 1
ATOM 874 C CA . ALA A 1 104 ? -1.625 2.941 -1.633 1 98.69 104 ALA A CA 1
ATOM 875 C C . ALA A 1 104 ? -1.938 3.307 -3.08 1 98.69 104 ALA A C 1
ATOM 877 O O . ALA A 1 104 ? -3.066 3.125 -3.543 1 98.69 104 ALA A O 1
ATOM 878 N N . ASP A 1 105 ? -0.917 3.809 -3.744 1 98.19 105 ASP A N 1
ATOM 879 C CA . ASP A 1 105 ? -1.037 4.145 -5.16 1 98.19 105 ASP A CA 1
ATOM 880 C C . ASP A 1 105 ? 0.323 4.102 -5.852 1 98.19 105 ASP A C 1
ATOM 882 O O . ASP A 1 105 ? 1.359 4.008 -5.191 1 98.19 105 ASP A O 1
ATOM 886 N N . MET A 1 106 ? 0.25 4.059 -7.148 1 96.94 106 MET A N 1
ATOM 887 C CA . MET A 1 106 ? 1.441 4.102 -7.992 1 96.94 106 MET A CA 1
ATOM 888 C C . MET A 1 106 ? 1.341 5.219 -9.023 1 96.94 106 MET A C 1
ATOM 890 O O . MET A 1 106 ? 0.369 5.289 -9.773 1 96.94 106 MET A O 1
ATOM 894 N N . ILE A 1 107 ? 2.33 6.078 -9.016 1 96 107 ILE A N 1
ATOM 895 C CA . ILE A 1 107 ? 2.363 7.113 -10.047 1 96 107 ILE A CA 1
ATOM 896 C C . ILE A 1 107 ? 3.697 7.059 -10.789 1 96 107 ILE A C 1
ATOM 898 O O . ILE A 1 107 ? 4.66 6.457 -10.305 1 96 107 ILE A O 1
ATOM 902 N N . LYS A 1 108 ? 3.701 7.605 -11.969 1 92.88 108 LYS A N 1
ATOM 903 C CA . LYS A 1 108 ? 4.887 7.551 -12.82 1 92.88 108 LYS A CA 1
ATOM 904 C C . LYS A 1 108 ? 5.25 8.938 -13.344 1 92.88 108 LYS A C 1
ATOM 906 O O . LYS A 1 108 ? 4.371 9.727 -13.703 1 92.88 108 LYS A O 1
ATOM 911 N N . ARG A 1 109 ? 6.531 9.188 -13.328 1 92.31 109 ARG A N 1
ATOM 912 C CA . ARG A 1 109 ? 7.066 10.414 -13.906 1 92.31 109 ARG A CA 1
ATOM 913 C C . ARG A 1 109 ? 8.453 10.188 -14.484 1 92.31 109 ARG A C 1
ATOM 915 O O . ARG A 1 109 ? 9.344 9.664 -13.805 1 92.31 109 ARG A O 1
ATOM 922 N N . ASP A 1 110 ? 8.664 10.516 -15.758 1 89.12 110 ASP A N 1
ATOM 923 C CA . ASP A 1 110 ? 9.953 10.453 -16.438 1 89.12 110 ASP A CA 1
ATOM 924 C C . ASP A 1 110 ? 10.562 9.062 -16.328 1 89.12 110 ASP A C 1
ATOM 926 O O . ASP A 1 110 ? 11.734 8.922 -15.953 1 89.12 110 ASP A O 1
ATOM 930 N N . GLY A 1 111 ? 9.797 8.039 -16.422 1 87.94 111 GLY A N 1
ATOM 931 C CA . GLY A 1 111 ? 10.281 6.672 -16.469 1 87.94 111 GLY A CA 1
ATOM 932 C C . GLY A 1 111 ? 10.539 6.082 -15.094 1 87.94 111 GLY A C 1
ATOM 933 O O . GLY A 1 111 ? 10.961 4.93 -14.977 1 87.94 111 GLY A O 1
ATOM 934 N N . VAL A 1 112 ? 10.297 6.895 -14.078 1 90.94 112 VAL A N 1
ATOM 935 C CA . VAL A 1 112 ? 10.492 6.453 -12.703 1 90.94 112 VAL A CA 1
ATOM 936 C C . VAL A 1 112 ? 9.133 6.215 -12.039 1 90.94 112 VAL A C 1
ATOM 938 O O . VAL A 1 112 ? 8.195 6.996 -12.234 1 90.94 112 VAL A O 1
ATOM 941 N N . ARG A 1 113 ? 9.062 5.148 -11.258 1 93.19 113 ARG A N 1
ATOM 942 C CA . ARG A 1 113 ? 7.836 4.828 -10.539 1 93.19 113 ARG A CA 1
ATOM 943 C C . ARG A 1 113 ? 7.934 5.242 -9.078 1 93.19 113 ARG A C 1
ATOM 945 O O . ARG A 1 113 ? 8.992 5.098 -8.453 1 93.19 113 ARG A O 1
ATOM 952 N N . TYR A 1 114 ? 6.797 5.746 -8.594 1 95.19 114 TYR A N 1
ATOM 953 C CA . TYR A 1 114 ? 6.699 6.141 -7.191 1 95.19 114 TYR A CA 1
ATOM 954 C C . TYR A 1 114 ? 5.52 5.449 -6.516 1 95.19 114 TYR A C 1
ATOM 956 O O . TYR A 1 114 ? 4.367 5.668 -6.887 1 95.19 114 TYR A O 1
ATOM 964 N N . TYR A 1 115 ? 5.871 4.594 -5.648 1 97.06 115 TYR A N 1
ATOM 965 C CA . TYR A 1 115 ? 4.867 3.938 -4.816 1 97.06 115 TYR A CA 1
ATOM 966 C C . TYR A 1 115 ? 4.48 4.816 -3.637 1 97.06 115 TYR A C 1
ATOM 968 O O . TYR A 1 115 ? 5.336 5.215 -2.844 1 97.06 115 TYR A O 1
ATOM 976 N N . LEU A 1 116 ? 3.211 5.152 -3.496 1 98.38 116 LEU A N 1
ATOM 977 C CA . LEU A 1 116 ? 2.703 5.977 -2.406 1 98.38 116 LEU A CA 1
ATOM 978 C C . LEU A 1 116 ? 2.066 5.113 -1.323 1 98.38 116 LEU A C 1
ATOM 980 O O . LEU A 1 116 ? 1.132 4.355 -1.597 1 98.38 116 LEU A O 1
ATOM 984 N N . SER A 1 117 ? 2.541 5.164 -0.203 1 98.44 117 SER A N 1
ATOM 985 C CA . SER A 1 117 ? 1.988 4.508 0.977 1 98.44 117 SER A CA 1
ATOM 986 C C . SER A 1 117 ? 2.229 5.336 2.234 1 98.44 117 SER A C 1
ATOM 988 O O . SER A 1 117 ? 3.211 6.074 2.32 1 98.44 117 SER A O 1
ATOM 990 N N . HIS A 1 118 ? 1.304 5.258 3.18 1 98.19 118 HIS A N 1
ATOM 991 C CA . HIS A 1 118 ? 1.522 5.973 4.43 1 98.19 118 HIS A CA 1
ATOM 992 C C . HIS A 1 118 ? 2.727 5.418 5.18 1 98.19 118 HIS A C 1
ATOM 994 O O . HIS A 1 118 ? 3.555 6.18 5.688 1 98.19 118 HIS A O 1
ATOM 1000 N N . TYR A 1 119 ? 2.867 4.109 5.18 1 97.25 119 TYR A N 1
ATOM 1001 C CA . TYR A 1 119 ? 3.945 3.416 5.875 1 97.25 119 TYR A CA 1
ATOM 1002 C C . TYR A 1 119 ? 5.164 3.254 4.973 1 97.25 119 TYR A C 1
ATOM 1004 O O . TYR A 1 119 ? 5.023 2.957 3.783 1 97.25 119 TYR A O 1
ATOM 1012 N N . PRO A 1 120 ? 6.367 3.42 5.586 1 96.31 120 PRO A N 1
ATOM 1013 C CA . PRO A 1 120 ? 7.535 3.053 4.781 1 96.31 120 PRO A CA 1
ATOM 1014 C C . PRO A 1 120 ? 7.477 1.613 4.277 1 96.31 120 PRO A C 1
ATOM 1016 O O . PRO A 1 120 ? 7.156 0.7 5.039 1 96.31 120 PRO A O 1
ATOM 1019 N N . THR A 1 121 ? 7.746 1.447 3.035 1 96.44 121 THR A N 1
ATOM 1020 C CA . THR A 1 121 ? 7.59 0.163 2.359 1 96.44 121 THR A CA 1
ATOM 1021 C C . THR A 1 121 ? 8.914 -0.29 1.751 1 96.44 121 THR A C 1
ATOM 1023 O O . THR A 1 121 ? 9.641 0.513 1.159 1 96.44 121 THR A O 1
ATOM 1026 N N . LEU A 1 122 ? 9.242 -1.571 1.896 1 94.38 122 LEU A N 1
ATOM 1027 C CA . LEU A 1 122 ? 10.516 -2.119 1.442 1 94.38 122 LEU A CA 1
ATOM 1028 C C . LEU A 1 122 ? 10.43 -2.557 -0.016 1 94.38 122 LEU A C 1
ATOM 1030 O O . LEU A 1 122 ? 10.266 -3.742 -0.304 1 94.38 122 LEU A O 1
ATOM 1034 N N . ILE A 1 123 ? 10.602 -1.724 -0.929 1 90.56 123 ILE A N 1
ATOM 1035 C CA . ILE A 1 123 ? 10.406 -2.01 -2.346 1 90.56 123 ILE A CA 1
ATOM 1036 C C . ILE A 1 123 ? 11.734 -2.367 -2.994 1 90.56 123 ILE A C 1
ATOM 1038 O O . ILE A 1 123 ? 11.789 -3.195 -3.906 1 90.56 123 ILE A O 1
ATOM 1042 N N . GLY A 1 124 ? 12.953 -2.035 -2.629 1 69.31 124 GLY A N 1
ATOM 1043 C CA . GLY A 1 124 ? 14.312 -2.4 -2.998 1 69.31 124 GLY A CA 1
ATOM 1044 C C . GLY A 1 124 ? 14.531 -2.432 -4.5 1 69.31 124 GLY A C 1
ATOM 1045 O O . GLY A 1 124 ? 15.281 -3.27 -5.004 1 69.31 124 GLY A O 1
ATOM 1046 N N . ARG A 1 125 ? 13.992 -1.666 -5.324 1 72.44 125 ARG A N 1
ATOM 1047 C CA . ARG A 1 125 ? 14.234 -1.882 -6.75 1 72.44 125 ARG A CA 1
ATOM 1048 C C . ARG A 1 125 ? 14.766 -0.615 -7.414 1 72.44 125 ARG A C 1
ATOM 1050 O O . ARG A 1 125 ? 14.602 0.485 -6.879 1 72.44 125 ARG A O 1
ATOM 1057 N N . LYS A 1 126 ? 15.352 -0.93 -8.477 1 77.56 126 LYS A N 1
ATOM 1058 C CA . LYS A 1 126 ? 15.852 0.162 -9.305 1 77.56 126 LYS A CA 1
ATOM 1059 C C . LYS A 1 126 ? 14.703 0.96 -9.914 1 77.56 126 LYS A C 1
ATOM 1061 O O . LYS A 1 126 ? 13.688 0.39 -10.305 1 77.56 126 LYS A O 1
ATOM 1066 N N . ASN A 1 127 ? 14.727 2.203 -9.93 1 85.81 127 ASN A N 1
ATOM 1067 C CA . ASN A 1 127 ? 13.797 3.146 -10.539 1 85.81 127 ASN A CA 1
ATOM 1068 C C . ASN A 1 127 ? 12.43 3.096 -9.859 1 85.81 127 ASN A C 1
ATOM 1070 O O . ASN A 1 127 ? 11.398 3.277 -10.508 1 85.81 127 ASN A O 1
ATOM 1074 N N . LEU A 1 128 ? 12.398 2.629 -8.695 1 91.75 128 LEU A N 1
ATOM 1075 C CA . LEU A 1 128 ? 11.195 2.623 -7.863 1 91.75 128 LEU A CA 1
ATOM 1076 C C . LEU A 1 128 ? 11.477 3.26 -6.508 1 91.75 128 LEU A C 1
ATOM 1078 O O . LEU A 1 128 ? 12.391 2.844 -5.797 1 91.75 128 LEU A O 1
ATOM 1082 N N . TYR A 1 129 ? 10.719 4.281 -6.211 1 93.38 129 TYR A N 1
ATOM 1083 C CA . TYR A 1 129 ? 10.852 4.988 -4.941 1 93.38 129 TYR A CA 1
ATOM 1084 C C . TYR A 1 129 ? 9.562 4.914 -4.133 1 93.38 129 TYR A C 1
ATOM 1086 O O . TYR A 1 129 ? 8.477 4.738 -4.699 1 93.38 129 TYR A O 1
ATOM 1094 N N . ASN A 1 130 ? 9.719 4.949 -2.879 1 95.94 130 ASN A N 1
ATOM 1095 C CA . ASN A 1 130 ? 8.57 4.965 -1.983 1 95.94 130 ASN A CA 1
ATOM 1096 C C . ASN A 1 130 ? 8.375 6.332 -1.336 1 95.94 130 ASN A C 1
ATOM 1098 O O . ASN A 1 130 ? 9.211 6.77 -0.543 1 95.94 130 ASN A O 1
ATOM 1102 N N . ILE A 1 131 ? 7.375 7.031 -1.739 1 96.44 131 ILE A N 1
ATOM 1103 C CA . ILE A 1 131 ? 6.949 8.242 -1.038 1 96.44 131 ILE A CA 1
ATOM 1104 C C . ILE A 1 131 ? 6.07 7.863 0.152 1 96.44 131 ILE A C 1
ATOM 1106 O O . ILE A 1 131 ? 5.043 7.199 -0.013 1 96.44 131 ILE A O 1
ATOM 1110 N N . HIS A 1 132 ? 6.543 8.281 1.352 1 97.25 132 HIS A N 1
ATOM 1111 C CA . HIS A 1 132 ? 5.832 7.812 2.537 1 97.25 132 HIS A CA 1
ATOM 1112 C C . HIS A 1 132 ? 5.785 8.891 3.613 1 97.25 132 HIS A C 1
ATOM 1114 O O . HIS A 1 132 ? 6.359 9.969 3.443 1 97.25 132 HIS A O 1
ATOM 1120 N N . GLY A 1 133 ? 5.012 8.695 4.664 1 97.12 133 GLY A N 1
ATOM 1121 C CA . GLY A 1 133 ? 4.957 9.453 5.902 1 97.12 133 GLY A CA 1
ATOM 1122 C C . GLY A 1 133 ? 5.133 8.594 7.137 1 97.12 133 GLY A C 1
ATOM 1123 O O . GLY A 1 133 ? 6.078 7.805 7.227 1 97.12 133 GLY A O 1
ATOM 1124 N N . HIS A 1 134 ? 4.422 8.75 8.094 1 96.56 134 HIS A N 1
ATOM 1125 C CA . HIS A 1 134 ? 4.203 7.875 9.242 1 96.56 134 HIS A CA 1
ATOM 1126 C C . HIS A 1 134 ? 5.281 8.078 10.305 1 96.56 134 HIS A C 1
ATOM 1128 O O . HIS A 1 134 ? 4.984 8.094 11.5 1 96.56 134 HIS A O 1
ATOM 1134 N N . ILE A 1 135 ? 6.484 8.297 9.867 1 94.88 135 ILE A N 1
ATOM 1135 C CA . ILE A 1 135 ? 7.566 8.25 10.844 1 94.88 135 ILE A CA 1
ATOM 1136 C C . ILE A 1 135 ? 7.961 9.672 11.242 1 94.88 135 ILE A C 1
ATOM 1138 O O . ILE A 1 135 ? 8.945 9.875 11.961 1 94.88 135 ILE A O 1
ATOM 1142 N N . HIS A 1 136 ? 7.309 10.664 10.789 1 95.81 136 HIS A N 1
ATOM 1143 C CA . HIS A 1 136 ? 7.488 12.062 11.172 1 95.81 136 HIS A CA 1
ATOM 1144 C C . HIS A 1 136 ? 8.93 12.508 10.953 1 95.81 136 HIS A C 1
ATOM 1146 O O . HIS A 1 136 ? 9.445 12.453 9.836 1 95.81 136 HIS A O 1
ATOM 1152 N N . SER A 1 137 ? 9.641 12.898 11.938 1 94.56 137 SER A N 1
ATOM 1153 C CA . SER A 1 137 ? 10.961 13.484 11.758 1 94.56 137 SER A CA 1
ATOM 1154 C C . SER A 1 137 ? 12.031 12.414 11.602 1 94.56 137 SER A C 1
ATOM 1156 O O . SER A 1 137 ? 13.188 12.711 11.289 1 94.56 137 SER A O 1
ATOM 1158 N N . ASP A 1 138 ? 11.625 11.148 11.742 1 91.5 138 ASP A N 1
ATOM 1159 C CA . ASP A 1 138 ? 12.602 10.062 11.602 1 91.5 138 ASP A CA 1
ATOM 1160 C C . ASP A 1 138 ? 13 9.875 10.141 1 91.5 138 ASP A C 1
ATOM 1162 O O . ASP A 1 138 ? 12.297 10.32 9.234 1 91.5 138 ASP A O 1
ATOM 1166 N N . PHE A 1 139 ? 14.148 9.258 9.969 1 88.38 139 PHE A N 1
ATOM 1167 C CA . PHE A 1 139 ? 14.711 9.094 8.633 1 88.38 139 PHE A CA 1
ATOM 1168 C C . PHE A 1 139 ? 15.133 7.645 8.398 1 88.38 139 PHE A C 1
ATOM 1170 O O . PHE A 1 139 ? 15.688 7 9.297 1 88.38 139 PHE A O 1
ATOM 1177 N N . MET A 1 140 ? 14.742 7.141 7.211 1 86.88 140 MET A N 1
ATOM 1178 C CA . MET A 1 140 ? 15.195 5.828 6.77 1 86.88 140 MET A CA 1
ATOM 1179 C C . MET A 1 140 ? 16.281 5.957 5.707 1 86.88 140 MET A C 1
ATOM 1181 O O . MET A 1 140 ? 16.047 6.484 4.621 1 86.88 140 MET A O 1
ATOM 1185 N N . GLU A 1 141 ? 17.453 5.402 5.938 1 84.62 141 GLU A N 1
ATOM 1186 C CA . GLU A 1 141 ? 18.594 5.535 5.035 1 84.62 141 GLU A CA 1
ATOM 1187 C C . GLU A 1 141 ? 18.641 4.398 4.016 1 84.62 141 GLU A C 1
ATOM 1189 O O . GLU A 1 141 ? 19.453 3.479 4.133 1 84.62 141 GLU A O 1
ATOM 1194 N N . THR A 1 142 ? 17.906 4.191 2.957 1 85.38 142 THR A N 1
ATOM 1195 C CA . THR A 1 142 ? 17.891 3.111 1.977 1 85.38 142 THR A CA 1
ATOM 1196 C C . THR A 1 142 ? 18.094 3.656 0.567 1 85.38 142 THR A C 1
ATOM 1198 O O . THR A 1 142 ? 18.359 2.895 -0.365 1 85.38 142 THR A O 1
ATOM 1201 N N . GLY A 1 143 ? 18.016 4.844 0.319 1 85.31 143 GLY A N 1
ATOM 1202 C CA . GLY A 1 143 ? 18.188 5.48 -0.977 1 85.31 143 GLY A CA 1
ATOM 1203 C C . GLY A 1 143 ? 16.922 5.508 -1.803 1 85.31 143 GLY A C 1
ATOM 1204 O O . GLY A 1 143 ? 16.875 6.129 -2.867 1 85.31 143 GLY A O 1
ATOM 1205 N N . TYR A 1 144 ? 15.844 4.773 -1.336 1 91.81 144 TYR A N 1
ATOM 1206 C CA . TYR A 1 144 ? 14.633 4.754 -2.15 1 91.81 144 TYR A CA 1
ATOM 1207 C C . TYR A 1 144 ? 13.43 5.227 -1.35 1 91.81 144 TYR A C 1
ATOM 1209 O O . TYR A 1 144 ? 12.312 5.312 -1.879 1 91.81 144 TYR A O 1
ATOM 1217 N N . HIS A 1 145 ? 13.641 5.512 -0.123 1 94.38 145 HIS A N 1
ATOM 1218 C CA . HIS A 1 145 ? 12.562 6.074 0.683 1 94.38 145 HIS A CA 1
ATOM 1219 C C . HIS A 1 145 ? 12.562 7.598 0.627 1 94.38 145 HIS A C 1
ATOM 1221 O O . HIS A 1 145 ? 13.602 8.227 0.833 1 94.38 145 HIS A O 1
ATOM 1227 N N . ILE A 1 146 ? 11.445 8.172 0.404 1 94.19 146 ILE A N 1
ATOM 1228 C CA . ILE A 1 146 ? 11.258 9.617 0.404 1 94.19 146 ILE A CA 1
ATOM 1229 C C . ILE A 1 146 ? 10.195 10.008 1.433 1 94.19 146 ILE A C 1
ATOM 1231 O O . ILE A 1 146 ? 9.008 9.773 1.219 1 94.19 146 ILE A O 1
ATOM 1235 N N . ASN A 1 147 ? 10.625 10.594 2.482 1 95.62 147 ASN A N 1
ATOM 1236 C CA . ASN A 1 147 ? 9.719 11.039 3.535 1 95.62 147 ASN A CA 1
ATOM 1237 C C . ASN A 1 147 ? 9.172 12.438 3.252 1 95.62 147 ASN A C 1
ATOM 1239 O O . ASN A 1 147 ? 9.938 13.406 3.201 1 95.62 147 ASN A O 1
ATOM 1243 N N . VAL A 1 148 ? 7.859 12.539 3.135 1 96.69 148 VAL A N 1
ATOM 1244 C CA . VAL A 1 148 ? 7.285 13.836 2.785 1 96.69 148 VAL A CA 1
ATOM 1245 C C . VAL A 1 148 ? 6.543 14.414 3.988 1 96.69 148 VAL A C 1
ATOM 1247 O O . VAL A 1 148 ? 5.754 15.352 3.848 1 96.69 148 VAL A O 1
ATOM 1250 N N . ASP A 1 149 ? 6.809 13.867 5.156 1 97.12 149 ASP A N 1
ATOM 1251 C CA . ASP A 1 149 ? 6.211 14.352 6.398 1 97.12 149 ASP A CA 1
ATOM 1252 C C . ASP A 1 149 ? 6.594 15.805 6.668 1 97.12 149 ASP A C 1
ATOM 1254 O O . ASP A 1 149 ? 7.746 16.188 6.453 1 97.12 149 ASP A O 1
ATOM 1258 N N . TYR A 1 150 ? 5.562 16.531 7.16 1 97.5 150 TYR A N 1
ATOM 1259 C CA . TYR A 1 150 ? 5.809 17.922 7.551 1 97.5 150 TYR A CA 1
ATOM 1260 C C . TYR A 1 150 ? 6.973 18.016 8.531 1 97.5 150 TYR A C 1
ATOM 1262 O O . TYR A 1 150 ? 7.824 18.891 8.406 1 97.5 150 TYR A O 1
ATOM 1270 N N . ASP A 1 151 ? 7.062 17.109 9.414 1 97.19 151 ASP A N 1
ATOM 1271 C CA . ASP A 1 151 ? 8.039 17.156 10.5 1 97.19 151 ASP A CA 1
ATOM 1272 C C . ASP A 1 151 ? 9.445 16.828 9.984 1 97.19 151 ASP A C 1
ATOM 1274 O O . ASP A 1 151 ? 10.438 17.141 10.633 1 97.19 151 ASP A O 1
ATOM 1278 N N . PHE A 1 152 ? 9.492 16.172 8.906 1 95.62 152 PHE A N 1
ATOM 1279 C CA . PHE A 1 152 ? 10.781 15.828 8.328 1 95.62 152 PHE A CA 1
ATOM 1280 C C . PHE A 1 152 ? 11.258 16.922 7.375 1 95.62 152 PHE A C 1
ATOM 1282 O O . PHE A 1 152 ? 12.391 17.391 7.477 1 95.62 152 PHE A O 1
ATOM 1289 N N . THR A 1 153 ? 10.383 17.422 6.445 1 94.25 153 THR A N 1
ATOM 1290 C CA . THR A 1 153 ? 10.781 18.328 5.375 1 94.25 153 THR A CA 1
ATOM 1291 C C . THR A 1 153 ? 10.766 19.781 5.852 1 94.25 153 THR A C 1
ATOM 1293 O O . THR A 1 153 ? 11.438 20.641 5.277 1 94.25 153 THR A O 1
ATOM 1296 N N . GLY A 1 154 ? 9.906 20.062 6.816 1 93.31 154 GLY A N 1
ATOM 1297 C CA . GLY A 1 154 ? 9.68 21.422 7.246 1 93.31 154 GLY A CA 1
ATOM 1298 C C . GLY A 1 154 ? 8.797 22.219 6.297 1 93.31 154 GLY A C 1
ATOM 1299 O O . GLY A 1 154 ? 8.641 23.422 6.449 1 93.31 154 GLY A O 1
ATOM 1300 N N . LYS A 1 155 ? 8.297 21.531 5.336 1 95.69 155 LYS A N 1
ATOM 1301 C CA . LYS A 1 155 ? 7.418 22.141 4.348 1 95.69 155 LYS A CA 1
ATOM 1302 C C . LYS A 1 155 ? 6 21.594 4.445 1 95.69 155 LYS A C 1
ATOM 1304 O O . LYS A 1 155 ? 5.812 20.391 4.645 1 95.69 155 LYS A O 1
ATOM 1309 N N . ILE A 1 156 ? 5.039 22.438 4.25 1 98.06 156 ILE A N 1
ATOM 1310 C CA . ILE A 1 156 ? 3.639 22.031 4.32 1 98.06 156 ILE A CA 1
ATOM 1311 C C . ILE A 1 156 ? 3.334 21.031 3.211 1 98.06 156 ILE A C 1
ATOM 1313 O O . ILE A 1 156 ? 2.494 20.141 3.379 1 98.06 156 ILE A O 1
ATOM 1317 N N . ALA A 1 157 ? 3.998 21.25 2.07 1 98.31 157 ALA A N 1
ATOM 1318 C CA . ALA A 1 157 ? 3.836 20.406 0.889 1 98.31 157 ALA A CA 1
ATOM 1319 C C . ALA A 1 157 ? 5.117 20.359 0.063 1 98.31 157 ALA A C 1
ATOM 1321 O O . ALA A 1 157 ? 5.844 21.359 -0.018 1 98.31 157 ALA A O 1
ATOM 1322 N N . VAL A 1 158 ? 5.355 19.219 -0.476 1 97.44 158 VAL A N 1
ATOM 1323 C CA . VAL A 1 158 ? 6.488 19.047 -1.378 1 97.44 158 VAL A CA 1
ATOM 1324 C C . VAL A 1 158 ? 5.988 18.844 -2.805 1 97.44 158 VAL A C 1
ATOM 1326 O O . VAL A 1 158 ? 5.176 17.953 -3.061 1 97.44 158 VAL A O 1
ATOM 1329 N N . SER A 1 159 ? 6.41 19.688 -3.691 1 97.5 159 SER A N 1
ATOM 1330 C CA . SER A 1 159 ? 5.988 19.5 -5.078 1 97.5 159 SER A CA 1
ATOM 1331 C C . SER A 1 159 ? 6.695 18.312 -5.715 1 97.5 159 SER A C 1
ATOM 1333 O O . SER A 1 159 ? 7.805 17.953 -5.312 1 97.5 159 SER A O 1
ATOM 1335 N N . PHE A 1 160 ? 6.051 17.719 -6.672 1 96.31 160 PHE A N 1
ATOM 1336 C CA . PHE A 1 160 ? 6.68 16.594 -7.363 1 96.31 160 PHE A CA 1
ATOM 1337 C C . PHE A 1 160 ? 8 17.031 -7.996 1 96.31 160 PHE A C 1
ATOM 1339 O O . PHE A 1 160 ? 8.961 16.266 -8.008 1 96.31 160 PHE A O 1
ATOM 1346 N N . ASP A 1 161 ? 8.102 18.25 -8.43 1 93.38 161 ASP A N 1
ATOM 1347 C CA . ASP A 1 161 ? 9.328 18.781 -9.016 1 93.38 161 ASP A CA 1
ATOM 1348 C C . ASP A 1 161 ? 10.453 18.828 -7.984 1 93.38 161 ASP A C 1
ATOM 1350 O O . ASP A 1 161 ? 11.586 18.438 -8.273 1 93.38 161 ASP A O 1
ATOM 1354 N N . GLU A 1 162 ? 10.141 19.297 -6.816 1 91.94 162 GLU A N 1
ATOM 1355 C CA . GLU A 1 162 ? 11.125 19.375 -5.738 1 91.94 162 GLU A CA 1
ATOM 1356 C C . GLU A 1 162 ? 11.617 18 -5.336 1 91.94 162 GLU A C 1
ATOM 1358 O O . GLU A 1 162 ? 12.797 17.812 -5.027 1 91.94 162 GLU A O 1
ATOM 1363 N N . LEU A 1 163 ? 10.711 17.062 -5.348 1 88.44 163 LEU A N 1
ATOM 1364 C CA . LEU A 1 163 ? 11.039 15.695 -4.941 1 88.44 163 LEU A CA 1
ATOM 1365 C C . LEU A 1 163 ? 12.055 15.07 -5.895 1 88.44 163 LEU A C 1
ATOM 1367 O O . LEU A 1 163 ? 12.992 14.406 -5.457 1 88.44 163 LEU A O 1
ATOM 1371 N N . ILE A 1 164 ? 11.938 15.305 -7.09 1 83.69 164 ILE A N 1
ATOM 1372 C CA . ILE A 1 164 ? 12.797 14.734 -8.125 1 83.69 164 ILE A CA 1
ATOM 1373 C C . ILE A 1 164 ? 14.188 15.367 -8.047 1 83.69 164 ILE A C 1
ATOM 1375 O O . ILE A 1 164 ? 15.195 14.68 -8.203 1 83.69 164 ILE A O 1
ATOM 1379 N N . GLU A 1 165 ? 14.109 16.641 -7.695 1 78.5 165 GLU A N 1
ATOM 1380 C CA . GLU A 1 165 ? 15.391 17.328 -7.555 1 78.5 165 GLU A CA 1
ATOM 1381 C C . GLU A 1 165 ? 16.172 16.797 -6.352 1 78.5 165 GLU A C 1
ATOM 1383 O O . GLU A 1 165 ? 17.391 16.656 -6.414 1 78.5 165 GLU A O 1
ATOM 1388 N N . PHE A 1 166 ? 15.469 16.5 -5.281 1 71.38 166 PHE A N 1
ATOM 1389 C CA . PHE A 1 166 ? 16.078 15.984 -4.062 1 71.38 166 PHE A CA 1
ATOM 1390 C C . PHE A 1 166 ? 16.688 14.602 -4.301 1 71.38 166 PHE A C 1
ATOM 1392 O O . PHE A 1 166 ? 17.781 14.312 -3.822 1 71.38 166 PHE A O 1
ATOM 1399 N N . LYS A 1 167 ? 15.945 13.805 -4.977 1 67.12 167 LYS A N 1
ATOM 1400 C CA . LYS A 1 167 ? 16.422 12.469 -5.328 1 67.12 167 LYS A CA 1
ATOM 1401 C C . LYS A 1 167 ? 17.766 12.539 -6.055 1 67.12 167 LYS A C 1
ATOM 1403 O O . LYS A 1 167 ? 18.672 11.766 -5.762 1 67.12 167 LYS A O 1
ATOM 1408 N N . LYS A 1 168 ? 17.781 13.438 -6.965 1 63.97 168 LYS A N 1
ATOM 1409 C CA . LYS A 1 168 ? 19.016 13.609 -7.742 1 63.97 168 LYS A CA 1
ATOM 1410 C C . LYS A 1 168 ? 20.172 14.016 -6.848 1 63.97 168 LYS A C 1
ATOM 1412 O O . LYS A 1 168 ? 21.328 13.664 -7.117 1 63.97 168 LYS A O 1
ATOM 1417 N N . LYS A 1 1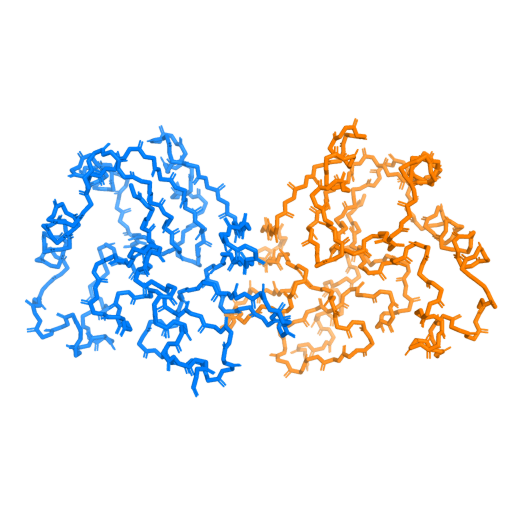69 ? 19.719 14.711 -5.727 1 56.19 169 LYS A N 1
ATOM 1418 C CA . LYS A 1 169 ? 20.766 15.18 -4.824 1 56.19 169 LYS A CA 1
ATOM 1419 C C . LYS A 1 169 ? 21.188 14.086 -3.85 1 56.19 169 LYS A C 1
ATOM 1421 O O . LYS A 1 169 ? 22.344 14.008 -3.457 1 56.19 169 LYS A O 1
ATOM 1426 N N . VAL A 1 170 ? 20.297 13.289 -3.387 1 52.53 170 VAL A N 1
ATOM 1427 C CA . VAL A 1 170 ? 20.578 12.266 -2.383 1 52.53 170 VAL A CA 1
ATOM 1428 C C . VAL A 1 170 ? 21.156 11.023 -3.059 1 52.53 170 VAL A C 1
ATOM 1430 O O . VAL A 1 170 ? 21.984 10.328 -2.477 1 52.53 170 VAL A O 1
ATOM 1433 N N . LEU A 1 171 ? 20.656 10.57 -4.203 1 46.94 171 LEU A N 1
ATOM 1434 C CA . LEU A 1 171 ? 21.125 9.375 -4.887 1 46.94 171 LEU A CA 1
ATOM 1435 C C . LEU A 1 171 ? 22.453 9.641 -5.598 1 46.94 171 LEU A C 1
ATOM 1437 O O . LEU A 1 171 ? 23.125 8.711 -6.027 1 46.94 171 LEU A O 1
ATOM 1441 N N . LYS A 1 172 ? 22.781 10.883 -5.816 1 42.34 172 LYS A N 1
ATOM 1442 C CA . LYS A 1 172 ? 24.141 11.164 -6.277 1 42.34 172 LYS A CA 1
ATOM 1443 C C . LYS A 1 172 ? 25.125 11.156 -5.113 1 42.34 172 LYS A C 1
ATOM 1445 O O . LYS A 1 172 ? 26.266 10.727 -5.266 1 42.34 172 LYS A O 1
ATOM 1450 N N . MET B 1 1 ? -14.945 -18.812 1.839 1 96.44 1 MET B N 1
ATOM 1451 C CA . MET B 1 1 ? -13.727 -18.562 2.604 1 96.44 1 MET B CA 1
ATOM 1452 C C . MET B 1 1 ? -12.844 -17.547 1.894 1 96.44 1 MET B C 1
ATOM 1454 O O . MET B 1 1 ? -13.016 -17.281 0.702 1 96.44 1 MET B O 1
ATOM 1458 N N . ILE B 1 2 ? -11.992 -16.891 2.672 1 98.12 2 ILE B N 1
ATOM 1459 C CA . ILE B 1 2 ? -11.023 -15.953 2.117 1 98.12 2 ILE B CA 1
ATOM 1460 C C . ILE B 1 2 ? -9.641 -16.594 2.078 1 98.12 2 ILE B C 1
ATOM 1462 O O . ILE B 1 2 ? -9.195 -17.172 3.068 1 98.12 2 ILE B O 1
ATOM 1466 N N . TYR B 1 3 ? -8.961 -16.5 0.926 1 98.69 3 TYR B N 1
ATOM 1467 C CA . TYR B 1 3 ? -7.613 -17.016 0.75 1 98.69 3 TYR B CA 1
ATOM 1468 C C . TYR B 1 3 ? -6.656 -15.922 0.308 1 98.69 3 TYR B C 1
ATOM 1470 O O . TYR B 1 3 ? -7.066 -14.961 -0.347 1 98.69 3 TYR B O 1
ATOM 1478 N N . PHE B 1 4 ? -5.406 -16.078 0.689 1 98.69 4 PHE B N 1
ATOM 1479 C CA . PHE B 1 4 ? -4.312 -15.242 0.22 1 98.69 4 PHE B CA 1
ATOM 1480 C C . PHE B 1 4 ? -3.332 -16.047 -0.627 1 98.69 4 PHE B C 1
ATOM 1482 O O . PHE B 1 4 ? -2.9 -17.125 -0.225 1 98.69 4 PHE B O 1
ATOM 1489 N N . VAL B 1 5 ? -3.053 -15.547 -1.781 1 98.56 5 VAL B N 1
ATOM 1490 C CA . VAL B 1 5 ? -2.057 -16.156 -2.662 1 98.56 5 VAL B CA 1
ATOM 1491 C C . VAL B 1 5 ? -0.968 -15.125 -2.986 1 98.56 5 VAL B C 1
ATOM 1493 O O . VAL B 1 5 ? -1.232 -13.922 -3.033 1 98.56 5 VAL B O 1
ATOM 1496 N N . GLY B 1 6 ? 0.232 -15.594 -3.133 1 98.06 6 GLY B N 1
ATOM 1497 C CA . GLY B 1 6 ? 1.293 -14.633 -3.389 1 98.06 6 GLY B CA 1
ATOM 1498 C C . GLY B 1 6 ? 2.361 -15.156 -4.328 1 98.06 6 GLY B C 1
ATOM 1499 O O . GLY B 1 6 ? 2.807 -16.297 -4.191 1 98.06 6 GLY B O 1
ATOM 1500 N N . ASP B 1 7 ? 2.734 -14.375 -5.324 1 98.25 7 ASP B N 1
ATOM 1501 C CA . ASP B 1 7 ? 3.918 -14.531 -6.16 1 98.25 7 ASP B CA 1
ATOM 1502 C C . ASP B 1 7 ? 3.908 -15.883 -6.875 1 98.25 7 ASP B C 1
ATOM 1504 O O . ASP B 1 7 ? 4.906 -16.609 -6.867 1 98.25 7 ASP B O 1
ATOM 1508 N N . LEU B 1 8 ? 2.807 -16.203 -7.449 1 98.31 8 LEU B N 1
ATOM 1509 C CA . LEU B 1 8 ? 2.74 -17.469 -8.164 1 98.31 8 LEU B CA 1
ATOM 1510 C C . LEU B 1 8 ? 3.574 -17.406 -9.445 1 98.31 8 LEU B C 1
ATOM 1512 O O . LEU B 1 8 ? 4.094 -18.438 -9.891 1 98.31 8 LEU B O 1
ATOM 1516 N N . HIS B 1 9 ? 3.672 -16.281 -10.086 1 98.12 9 HIS B N 1
ATOM 1517 C CA . HIS B 1 9 ? 4.555 -16.078 -11.227 1 98.12 9 HIS B CA 1
ATOM 1518 C C . HIS B 1 9 ? 4.293 -17.109 -12.312 1 98.12 9 HIS B C 1
ATOM 1520 O O . HIS B 1 9 ? 5.23 -17.734 -12.828 1 98.12 9 HIS B O 1
ATOM 1526 N N . PHE B 1 10 ? 3.045 -17.328 -12.688 1 98.31 10 PHE B N 1
ATOM 1527 C CA . PHE B 1 10 ? 2.779 -18.141 -13.859 1 98.31 10 PHE B CA 1
ATOM 1528 C C . PHE B 1 10 ? 3.637 -17.703 -15.039 1 98.31 10 PHE B C 1
ATOM 1530 O O . PHE B 1 10 ? 3.738 -16.5 -15.328 1 98.31 10 PHE B O 1
ATOM 1537 N N . GLY B 1 11 ? 4.32 -18.641 -15.648 1 97.31 11 GLY B N 1
ATOM 1538 C CA . GLY B 1 11 ? 5.078 -18.359 -16.859 1 97.31 11 GLY B CA 1
ATOM 1539 C C . GLY B 1 11 ? 6.527 -18.016 -16.578 1 97.31 11 GLY B C 1
ATOM 1540 O O . GLY B 1 11 ? 7.297 -17.75 -17.5 1 97.31 11 GLY B O 1
ATOM 1541 N N . HIS B 1 12 ? 6.988 -18.062 -15.344 1 96.62 12 HIS B N 1
ATOM 1542 C CA . HIS B 1 12 ? 8.344 -17.656 -14.984 1 96.62 12 HIS B CA 1
ATOM 1543 C C . HIS B 1 12 ? 9.281 -18.859 -14.945 1 96.62 12 HIS B C 1
ATOM 1545 O O . HIS B 1 12 ? 9.453 -19.484 -13.898 1 96.62 12 HIS B O 1
ATOM 1551 N N . SER B 1 13 ? 10.023 -19.031 -15.953 1 94.88 13 SER B N 1
ATOM 1552 C CA . SER B 1 13 ? 10.883 -20.203 -16.047 1 94.88 13 SER B CA 1
ATOM 1553 C C . SER B 1 13 ? 12.047 -20.141 -15.078 1 94.88 13 SER B C 1
ATOM 1555 O O . SER B 1 13 ? 12.375 -21.125 -14.414 1 94.88 13 SER B O 1
ATOM 1557 N N . ASN B 1 14 ? 12.641 -18.922 -14.875 1 95.19 14 ASN B N 1
ATOM 1558 C CA . ASN B 1 14 ? 13.852 -18.766 -14.07 1 95.19 14 ASN B CA 1
ATOM 1559 C C . ASN B 1 14 ? 13.555 -18.969 -12.586 1 95.19 14 ASN B C 1
ATOM 1561 O O . ASN B 1 14 ? 14.469 -19.203 -11.789 1 95.19 14 ASN B O 1
ATOM 1565 N N . ILE B 1 15 ? 12.281 -18.891 -12.25 1 96.25 15 ILE B N 1
ATOM 1566 C CA . ILE B 1 15 ? 11.938 -18.984 -10.836 1 96.25 15 ILE B CA 1
ATOM 1567 C C . ILE B 1 15 ? 12.211 -20.406 -10.328 1 96.25 15 ILE B C 1
ATOM 1569 O O . ILE B 1 15 ? 12.406 -20.609 -9.133 1 96.25 15 ILE B O 1
ATOM 1573 N N . LEU B 1 16 ? 12.188 -21.422 -11.211 1 95.62 16 LEU B N 1
ATOM 1574 C CA . LEU B 1 16 ? 12.477 -22.797 -10.867 1 95.62 16 LEU B CA 1
ATOM 1575 C C . LEU B 1 16 ? 13.898 -22.953 -10.328 1 95.62 16 LEU B C 1
ATOM 1577 O O . LEU B 1 16 ? 14.156 -23.781 -9.453 1 95.62 16 LEU B O 1
ATOM 1581 N N . GLU B 1 17 ? 14.797 -22.078 -10.875 1 95 17 GLU B N 1
ATOM 1582 C CA . GLU B 1 17 ? 16.188 -22.094 -10.422 1 95 17 GLU B CA 1
ATOM 1583 C C . GLU B 1 17 ? 16.359 -21.281 -9.148 1 95 17 GLU B C 1
ATOM 1585 O O . GLU B 1 17 ? 17.109 -21.672 -8.25 1 95 17 GLU B O 1
ATOM 1590 N N . TYR B 1 18 ? 15.641 -20.172 -9.055 1 94.31 18 TYR B N 1
ATOM 1591 C CA . TYR B 1 18 ? 15.766 -19.297 -7.902 1 94.31 18 TYR B CA 1
ATOM 1592 C C . TYR B 1 18 ? 15.117 -19.906 -6.668 1 94.31 18 TYR B C 1
ATOM 1594 O O . TYR B 1 18 ? 15.578 -19.688 -5.543 1 94.31 18 TYR B O 1
ATOM 1602 N N . GLU B 1 19 ? 14.023 -20.609 -6.941 1 96.12 19 GLU B N 1
ATOM 1603 C CA . GLU B 1 19 ? 13.289 -21.281 -5.871 1 96.12 19 GLU B CA 1
ATOM 1604 C C . GLU B 1 19 ? 13.32 -22.797 -6.043 1 96.12 19 GLU B C 1
ATOM 1606 O O . GLU B 1 19 ? 12.266 -23.438 -6.113 1 96.12 19 GLU B O 1
ATOM 1611 N N . LYS B 1 20 ? 14.453 -23.359 -6.004 1 94 20 LYS B N 1
ATOM 1612 C CA . LYS B 1 20 ? 14.695 -24.766 -6.297 1 94 20 LYS B CA 1
ATOM 1613 C C . LYS B 1 20 ? 14.023 -25.672 -5.27 1 94 20 LYS B C 1
ATOM 1615 O O . LYS B 1 20 ? 13.438 -26.688 -5.621 1 94 20 LYS B O 1
ATOM 1620 N N . GLU B 1 21 ? 14.039 -25.25 -4.023 1 92.69 21 GLU B N 1
ATOM 16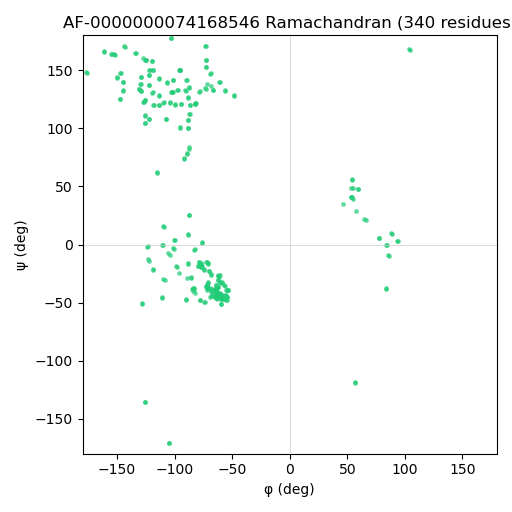21 C CA . GLU B 1 21 ? 13.578 -26.094 -2.928 1 92.69 21 GLU B CA 1
ATOM 1622 C C . GLU B 1 21 ? 12.055 -26.109 -2.859 1 92.69 21 GLU B C 1
ATOM 1624 O O . GLU B 1 21 ? 11.469 -27.016 -2.248 1 92.69 21 GLU B O 1
ATOM 1629 N N . THR B 1 22 ? 11.383 -25.156 -3.551 1 93.62 22 THR B N 1
ATOM 1630 C CA . THR B 1 22 ? 9.93 -25.078 -3.426 1 93.62 22 THR B CA 1
ATOM 1631 C C . THR B 1 22 ? 9.258 -25.297 -4.777 1 93.62 22 THR B C 1
ATOM 1633 O O . THR B 1 22 ? 8.078 -25.656 -4.84 1 93.62 22 THR B O 1
ATOM 1636 N N . ARG B 1 23 ? 10.031 -25.078 -5.848 1 96.19 23 ARG B N 1
ATOM 1637 C CA . ARG B 1 23 ? 9.438 -25.219 -7.172 1 96.19 23 ARG B CA 1
ATOM 1638 C C . ARG B 1 23 ? 10.281 -26.141 -8.055 1 96.19 23 ARG B C 1
ATOM 1640 O O . ARG B 1 23 ? 9.781 -27.125 -8.578 1 96.19 23 ARG B O 1
ATOM 1647 N N . GLY B 1 24 ? 11.539 -25.812 -8.078 1 95.06 24 GLY B N 1
ATOM 1648 C CA . GLY B 1 24 ? 12.422 -26.547 -8.977 1 95.06 24 GLY B CA 1
ATOM 1649 C C . GLY B 1 24 ? 12.484 -28.031 -8.688 1 95.06 24 GLY B C 1
ATOM 1650 O O . GLY B 1 24 ? 12.789 -28.828 -9.57 1 95.06 24 GLY B O 1
ATOM 1651 N N . LYS B 1 25 ? 12.234 -28.422 -7.469 1 95.44 25 LYS B N 1
ATOM 1652 C CA . LYS B 1 25 ? 12.273 -29.844 -7.098 1 95.44 25 LYS B CA 1
ATOM 1653 C C . LYS B 1 25 ? 11.016 -30.562 -7.574 1 95.44 25 LYS B C 1
ATOM 1655 O O . LYS B 1 25 ? 11.016 -31.797 -7.703 1 95.44 25 LYS B O 1
ATOM 1660 N N . TYR B 1 26 ? 9.961 -29.859 -7.902 1 95.81 26 TYR B N 1
ATOM 1661 C CA . TYR B 1 26 ? 8.68 -30.469 -8.219 1 95.81 26 TYR B CA 1
ATOM 1662 C C . TYR B 1 26 ? 8.375 -30.359 -9.703 1 95.81 26 TYR B C 1
ATOM 1664 O O . TYR B 1 26 ? 7.66 -31.188 -10.266 1 95.81 26 TYR B O 1
ATOM 1672 N N . TRP B 1 27 ? 8.906 -29.25 -10.305 1 97.25 27 TRP B N 1
ATOM 1673 C CA . TRP B 1 27 ? 8.594 -29.016 -11.703 1 97.25 27 TRP B CA 1
ATOM 1674 C C . TRP B 1 27 ? 9.859 -28.766 -12.516 1 97.25 27 TRP B C 1
ATOM 1676 O O . TRP B 1 27 ? 10.789 -28.125 -12.031 1 97.25 27 TRP B O 1
ATOM 1686 N N . SER B 1 28 ? 9.914 -29.234 -13.75 1 96.38 28 SER B N 1
ATOM 1687 C CA . SER B 1 28 ? 11.117 -29.156 -14.578 1 96.38 28 SER B CA 1
ATOM 1688 C C . SER B 1 28 ? 10.992 -28.062 -15.641 1 96.38 28 SER B C 1
ATOM 1690 O O . SER B 1 28 ? 11.938 -27.797 -16.375 1 96.38 28 SER B O 1
ATOM 1692 N N . SER B 1 29 ? 9.805 -27.5 -15.773 1 97.31 29 SER B N 1
ATOM 1693 C CA . SER B 1 29 ? 9.578 -26.438 -16.75 1 97.31 29 SER B CA 1
ATOM 1694 C C . SER B 1 29 ? 8.469 -25.5 -16.297 1 97.31 29 SER B C 1
ATOM 1696 O O . SER B 1 29 ? 7.676 -25.844 -15.414 1 97.31 29 SER B O 1
ATOM 1698 N N . ALA B 1 30 ? 8.398 -24.328 -16.906 1 97.12 30 ALA B N 1
ATOM 1699 C CA . ALA B 1 30 ? 7.336 -23.375 -16.609 1 97.12 30 ALA B CA 1
ATOM 1700 C C . ALA B 1 30 ? 5.969 -23.953 -16.953 1 97.12 30 ALA B C 1
ATOM 1702 O O . ALA B 1 30 ? 4.984 -23.703 -16.25 1 97.12 30 ALA B O 1
ATOM 1703 N N . GLU B 1 31 ? 5.926 -24.734 -18.047 1 97.38 31 GLU B N 1
ATOM 1704 C CA . GLU B 1 31 ? 4.664 -25.344 -18.453 1 97.38 31 GLU B CA 1
ATOM 1705 C C . GLU B 1 31 ? 4.156 -26.328 -17.406 1 97.38 31 GLU B C 1
ATOM 1707 O O . GLU B 1 31 ? 2.979 -26.312 -17.047 1 97.38 31 GLU B O 1
ATOM 1712 N N . GLU B 1 32 ? 5.047 -27.125 -16.953 1 98.12 32 GLU B N 1
ATOM 1713 C CA . GLU B 1 32 ? 4.688 -28.078 -15.906 1 98.12 32 GLU B CA 1
ATOM 1714 C C . GLU B 1 32 ? 4.289 -27.359 -14.625 1 98.12 32 GLU B C 1
ATOM 1716 O O . GLU B 1 32 ? 3.322 -27.734 -13.961 1 98.12 32 GLU B O 1
ATOM 1721 N N . MET B 1 33 ? 5.039 -26.375 -14.289 1 98.19 33 MET B N 1
ATOM 1722 C CA . MET B 1 33 ? 4.727 -25.609 -13.094 1 98.19 33 MET B CA 1
ATOM 1723 C C . MET B 1 33 ? 3.34 -24.969 -13.203 1 98.19 33 MET B C 1
ATOM 1725 O O . MET B 1 33 ? 2.553 -25.031 -12.258 1 98.19 33 MET B O 1
ATOM 1729 N N . ASN B 1 34 ? 3.025 -24.391 -14.422 1 98.5 34 ASN B N 1
ATOM 1730 C CA . ASN B 1 34 ? 1.717 -23.781 -14.625 1 98.5 34 ASN B CA 1
ATOM 1731 C C . ASN B 1 34 ? 0.589 -24.781 -14.383 1 98.5 34 ASN B C 1
ATOM 1733 O O . ASN B 1 34 ? -0.376 -24.469 -13.68 1 98.5 34 ASN B O 1
ATOM 1737 N N . LYS B 1 35 ? 0.753 -25.953 -14.961 1 98.44 35 LYS B N 1
ATOM 1738 C CA . LYS B 1 35 ? -0.254 -26.984 -14.781 1 98.44 35 LYS B CA 1
ATOM 1739 C C . LYS B 1 35 ? -0.367 -27.406 -13.32 1 98.44 35 LYS B C 1
ATOM 1741 O O . LYS B 1 35 ? -1.472 -27.594 -12.805 1 98.44 35 LYS B O 1
ATOM 1746 N N . GLY B 1 36 ? 0.759 -27.547 -12.711 1 98.31 36 GLY B N 1
ATOM 1747 C CA . GLY B 1 36 ? 0.783 -27.906 -11.297 1 98.31 36 GLY B CA 1
ATOM 1748 C C . GLY B 1 36 ? 0.127 -26.875 -10.406 1 98.31 36 GLY B C 1
ATOM 1749 O O . GLY B 1 36 ? -0.646 -27.219 -9.508 1 98.31 36 GLY B O 1
ATOM 1750 N N . LEU B 1 37 ? 0.414 -25.625 -10.625 1 98.62 37 LEU B N 1
ATOM 1751 C CA . LEU B 1 37 ? -0.162 -24.547 -9.836 1 98.62 37 LEU B CA 1
ATOM 1752 C C . LEU B 1 37 ? -1.674 -24.484 -10.023 1 98.62 37 LEU B C 1
ATOM 1754 O O . LEU B 1 37 ? -2.412 -24.25 -9.062 1 98.62 37 LEU B O 1
ATOM 1758 N N . ILE B 1 38 ? -2.137 -24.672 -11.266 1 98.81 38 ILE B N 1
ATOM 1759 C CA . ILE B 1 38 ? -3.57 -24.672 -11.547 1 98.81 38 ILE B CA 1
ATOM 1760 C C . ILE B 1 38 ? -4.25 -25.797 -10.773 1 98.81 38 ILE B C 1
ATOM 1762 O O . ILE B 1 38 ? -5.301 -25.594 -10.164 1 98.81 38 ILE B O 1
ATOM 1766 N N . LYS B 1 39 ? -3.637 -26.953 -10.82 1 98.75 39 LYS B N 1
ATOM 1767 C CA . LYS B 1 39 ? -4.18 -28.109 -10.102 1 98.75 39 LYS B CA 1
ATOM 1768 C C . LYS B 1 39 ? -4.262 -27.828 -8.602 1 98.75 39 LYS B C 1
ATOM 1770 O O . LYS B 1 39 ? -5.309 -28.031 -7.988 1 98.75 39 LYS B O 1
ATOM 1775 N N . LEU B 1 40 ? -3.174 -27.375 -8.055 1 98.69 40 LEU B N 1
ATOM 1776 C CA . LEU B 1 40 ? -3.135 -27.078 -6.625 1 98.69 40 LEU B CA 1
ATOM 1777 C C . LEU B 1 40 ? -4.172 -26.016 -6.266 1 98.69 40 LEU B C 1
ATOM 1779 O O . LEU B 1 40 ? -4.848 -26.125 -5.238 1 98.69 40 LEU B O 1
ATOM 1783 N N . TRP B 1 41 ? -4.289 -24.938 -7.098 1 98.81 41 TRP B N 1
ATOM 1784 C CA . TRP B 1 41 ? -5.266 -23.875 -6.91 1 98.81 41 TRP B CA 1
ATOM 1785 C C . TRP B 1 41 ? -6.68 -24.438 -6.824 1 98.81 41 TRP B C 1
ATOM 1787 O O . TRP B 1 41 ? -7.402 -24.172 -5.863 1 98.81 41 TRP B O 1
ATOM 1797 N N . ASN B 1 42 ? -7.016 -25.328 -7.762 1 98.88 42 ASN B N 1
ATOM 1798 C CA . ASN B 1 42 ? -8.391 -25.812 -7.871 1 98.88 42 ASN B CA 1
ATOM 1799 C C . ASN B 1 42 ? -8.688 -26.891 -6.844 1 98.88 42 ASN B C 1
ATOM 1801 O O . ASN B 1 42 ? -9.852 -27.188 -6.566 1 98.88 42 ASN B O 1
ATOM 1805 N N . GLU B 1 43 ? -7.656 -27.484 -6.309 1 98.69 43 GLU B N 1
ATOM 1806 C CA . GLU B 1 43 ? -7.828 -28.422 -5.207 1 98.69 43 GLU B CA 1
ATOM 1807 C C . GLU B 1 43 ? -8.078 -27.703 -3.891 1 98.69 43 GLU B C 1
ATOM 1809 O O . GLU B 1 43 ? -8.602 -28.281 -2.941 1 98.69 43 GLU B O 1
ATOM 1814 N N . THR B 1 44 ? -7.734 -26.453 -3.824 1 98.62 44 THR B N 1
ATOM 1815 C CA . THR B 1 44 ? -7.758 -25.719 -2.566 1 98.62 44 THR B CA 1
ATOM 1816 C C . THR B 1 44 ? -8.867 -24.672 -2.57 1 98.62 44 THR B C 1
ATOM 1818 O O . THR B 1 44 ? -9.609 -24.547 -1.595 1 98.62 44 THR B O 1
ATOM 1821 N N . ILE B 1 45 ? -9.016 -23.922 -3.641 1 98.81 45 ILE B N 1
ATOM 1822 C CA . ILE B 1 45 ? -9.945 -22.797 -3.768 1 98.81 45 ILE B CA 1
ATOM 1823 C C . ILE B 1 45 ? -11.172 -23.219 -4.57 1 98.81 45 ILE B C 1
ATOM 1825 O O . ILE B 1 45 ? -11.039 -23.844 -5.629 1 98.81 45 ILE B O 1
ATOM 1829 N N . THR B 1 46 ? -12.32 -22.953 -4.109 1 98.75 46 THR B N 1
ATOM 1830 C CA . THR B 1 46 ? -13.555 -23.297 -4.805 1 98.75 46 THR B CA 1
ATOM 1831 C C . THR B 1 46 ? -14.164 -22.078 -5.477 1 98.75 46 THR B C 1
ATOM 1833 O O . THR B 1 46 ? -13.672 -20.953 -5.301 1 98.75 46 THR B O 1
ATOM 1836 N N . LYS B 1 47 ? -15.25 -22.297 -6.172 1 98.56 47 LYS B N 1
ATOM 1837 C CA . LYS B 1 47 ? -15.938 -21.234 -6.906 1 98.56 47 LYS B CA 1
ATOM 1838 C C . LYS B 1 47 ? -16.734 -20.344 -5.961 1 98.56 47 LYS B C 1
ATOM 1840 O O . LYS B 1 47 ? -17.297 -19.328 -6.383 1 98.56 47 LYS B O 1
ATOM 1845 N N . ASP B 1 48 ? -16.672 -20.609 -4.703 1 98.62 48 ASP B N 1
ATOM 1846 C CA . ASP B 1 48 ? -17.391 -19.812 -3.719 1 98.62 48 ASP B CA 1
ATOM 1847 C C . ASP B 1 48 ? -16.438 -18.984 -2.865 1 98.62 48 ASP B C 1
ATOM 1849 O O . ASP B 1 48 ? -16.875 -18.219 -1.997 1 98.62 48 ASP B O 1
ATOM 1853 N N . ASP B 1 49 ? -15.117 -19.094 -3.102 1 98.81 49 ASP B N 1
ATOM 1854 C CA . ASP B 1 49 ? -14.109 -18.469 -2.242 1 98.81 49 ASP B CA 1
ATOM 1855 C C . ASP B 1 49 ? -13.68 -17.125 -2.793 1 98.81 49 ASP B C 1
ATOM 1857 O O . ASP B 1 49 ? -13.75 -16.891 -4 1 98.81 49 ASP B O 1
ATOM 1861 N N . ILE B 1 50 ? -13.281 -16.203 -1.887 1 98.81 50 ILE B N 1
ATOM 1862 C CA . ILE B 1 50 ? -12.688 -14.914 -2.223 1 98.81 50 ILE B CA 1
ATOM 1863 C C . ILE B 1 50 ? -11.164 -15.008 -2.129 1 98.81 50 ILE B C 1
ATOM 1865 O O . ILE B 1 50 ? -10.633 -15.57 -1.172 1 98.81 50 ILE B O 1
ATOM 1869 N N . VAL B 1 51 ? -10.484 -14.508 -3.139 1 98.88 51 VAL B N 1
ATOM 1870 C CA . VAL B 1 51 ? -9.031 -14.617 -3.176 1 98.88 51 VAL B CA 1
ATOM 1871 C C . VAL B 1 51 ? -8.414 -13.219 -3.178 1 98.88 51 VAL B C 1
ATOM 1873 O O . VAL B 1 51 ? -8.742 -12.391 -4.027 1 98.88 51 VAL B O 1
ATOM 1876 N N . TYR B 1 52 ? -7.633 -12.922 -2.203 1 98.88 52 TYR B N 1
ATOM 1877 C CA . TYR B 1 52 ? -6.688 -11.812 -2.285 1 98.88 52 TYR B CA 1
ATOM 1878 C C . TYR B 1 52 ? -5.359 -12.273 -2.873 1 98.88 52 TYR B C 1
ATOM 1880 O O . TYR B 1 52 ? -4.617 -13.023 -2.236 1 98.88 52 TYR B O 1
ATOM 1888 N N . ASN B 1 53 ? -5.121 -11.883 -4.098 1 98.88 53 ASN B N 1
ATOM 1889 C CA . ASN B 1 53 ? -3.846 -12.141 -4.758 1 98.88 53 ASN B CA 1
ATOM 1890 C C . ASN B 1 53 ? -2.828 -11.039 -4.453 1 98.88 53 ASN B C 1
ATOM 1892 O O . ASN B 1 53 ? -2.959 -9.914 -4.934 1 98.88 53 ASN B O 1
ATOM 1896 N N . ILE B 1 54 ? -1.791 -11.352 -3.719 1 98.69 54 ILE B N 1
ATOM 1897 C CA . ILE B 1 54 ? -0.88 -10.375 -3.141 1 98.69 54 ILE B CA 1
ATOM 1898 C C . ILE B 1 54 ? 0.228 -10.047 -4.137 1 98.69 54 ILE B C 1
ATOM 1900 O O . ILE B 1 54 ? 1.357 -9.742 -3.746 1 98.69 54 ILE B O 1
ATOM 1904 N N . GLY B 1 55 ? -0.045 -10.219 -5.363 1 98.19 55 GLY B N 1
ATOM 1905 C CA . GLY B 1 55 ? 0.761 -9.625 -6.422 1 98.19 55 GLY B CA 1
ATOM 1906 C C . GLY B 1 55 ? 1.668 -10.625 -7.109 1 98.19 55 GLY B C 1
ATOM 1907 O O . GLY B 1 55 ? 1.756 -11.781 -6.691 1 98.19 55 GLY B O 1
ATOM 1908 N N . ASP B 1 56 ? 2.24 -10.188 -8.266 1 97.75 56 ASP B N 1
ATOM 1909 C CA . ASP B 1 56 ? 3.158 -10.961 -9.094 1 97.75 56 ASP B CA 1
ATOM 1910 C C . ASP B 1 56 ? 2.553 -12.312 -9.469 1 97.75 56 ASP B C 1
ATOM 1912 O O . ASP B 1 56 ? 3.178 -13.352 -9.273 1 97.75 56 ASP B O 1
ATOM 1916 N N . PHE B 1 57 ? 1.355 -12.172 -10.078 1 98.44 57 PHE B N 1
ATOM 1917 C CA . PHE B 1 57 ? 0.545 -13.336 -10.422 1 98.44 57 PHE B CA 1
ATOM 1918 C C . PHE B 1 57 ? 1.131 -14.07 -11.617 1 98.44 57 PHE B C 1
ATOM 1920 O O . PHE B 1 57 ? 1.301 -15.289 -11.586 1 98.44 57 PHE B O 1
ATOM 1927 N N . PHE B 1 58 ? 1.431 -13.359 -12.664 1 98.12 58 PHE B N 1
ATOM 1928 C CA . PHE B 1 58 ? 2.039 -13.852 -13.891 1 98.12 58 PHE B CA 1
ATOM 1929 C C . PHE B 1 58 ? 3.381 -13.172 -14.141 1 98.12 58 PHE B C 1
ATOM 1931 O O . PHE B 1 58 ? 3.646 -12.094 -13.609 1 98.12 58 PHE B O 1
ATOM 1938 N N . PHE B 1 59 ? 4.203 -13.836 -14.93 1 96.56 59 PHE B N 1
ATOM 1939 C CA . PHE B 1 59 ? 5.492 -13.273 -15.32 1 96.56 59 PHE B CA 1
ATOM 1940 C C . PHE B 1 59 ? 5.637 -13.266 -16.844 1 96.56 59 PHE B C 1
ATOM 1942 O O . PHE B 1 59 ? 5.867 -14.312 -17.453 1 96.56 59 PHE B O 1
ATOM 1949 N N . ASN B 1 60 ? 5.5 -12.133 -17.438 1 90.5 60 ASN B N 1
ATOM 1950 C CA . ASN B 1 60 ? 5.77 -11.852 -18.844 1 90.5 60 ASN B CA 1
ATOM 1951 C C . ASN B 1 60 ? 5.035 -12.828 -19.75 1 90.5 60 ASN B C 1
ATOM 1953 O O . ASN B 1 60 ? 5.613 -13.336 -20.719 1 90.5 60 ASN B O 1
ATOM 1957 N N . MET B 1 61 ? 3.785 -13.18 -19.453 1 95.25 61 MET B N 1
ATOM 1958 C CA . MET B 1 61 ? 2.975 -14.086 -20.266 1 95.25 61 MET B CA 1
ATOM 1959 C C . MET B 1 61 ? 2.088 -13.305 -21.234 1 95.25 61 MET B C 1
ATOM 1961 O O . MET B 1 61 ? 1.683 -12.18 -20.938 1 95.25 61 MET B O 1
ATOM 1965 N N . LYS B 1 62 ? 1.823 -13.945 -22.359 1 95.69 62 LYS B N 1
ATOM 1966 C CA . LYS B 1 62 ? 0.957 -13.32 -23.344 1 95.69 62 LYS B CA 1
ATOM 1967 C C . LYS B 1 62 ? -0.481 -13.227 -22.844 1 95.69 62 LYS B C 1
ATOM 1969 O O . LYS B 1 62 ? -0.964 -14.133 -22.172 1 95.69 62 LYS B O 1
ATOM 1974 N N . PRO B 1 63 ? -1.173 -12.164 -23.281 1 96.81 63 PRO B N 1
ATOM 1975 C CA . PRO B 1 63 ? -2.541 -11.945 -22.797 1 96.81 63 PRO B CA 1
ATOM 1976 C C . PRO B 1 63 ? -3.443 -13.156 -23.031 1 96.81 63 PRO B C 1
ATOM 1978 O O . PRO B 1 63 ? -4.23 -13.523 -22.156 1 96.81 63 PRO B O 1
ATOM 1981 N N . LYS B 1 64 ? -3.281 -13.781 -24.156 1 97.31 64 LYS B N 1
ATOM 1982 C CA . LYS B 1 64 ? -4.137 -14.922 -24.469 1 97.31 64 LYS B CA 1
ATOM 1983 C C . LYS B 1 64 ? -3.895 -16.062 -23.484 1 97.31 64 LYS B C 1
ATOM 1985 O O . LYS B 1 64 ? -4.832 -16.781 -23.109 1 97.31 64 LYS B O 1
ATOM 1990 N N . ASP B 1 65 ? -2.684 -16.281 -23.125 1 97.5 65 ASP B N 1
ATOM 1991 C CA . ASP B 1 65 ? -2.336 -17.344 -22.203 1 97.5 65 ASP B CA 1
ATOM 1992 C C . ASP B 1 65 ? -2.787 -17.016 -20.781 1 97.5 65 ASP B C 1
ATOM 1994 O O . ASP B 1 65 ? -3.225 -17.891 -20.031 1 97.5 65 ASP B O 1
ATOM 1998 N N . VAL B 1 66 ? -2.674 -15.742 -20.406 1 97.94 66 VAL B N 1
ATOM 1999 C CA . VAL B 1 66 ? -3.158 -15.273 -19.109 1 97.94 66 VAL B CA 1
ATOM 2000 C C . VAL B 1 66 ? -4.66 -15.539 -19 1 97.94 66 VAL B C 1
ATOM 2002 O O . VAL B 1 66 ? -5.117 -16.125 -18.016 1 97.94 66 VAL B O 1
ATOM 2005 N N . LYS B 1 67 ? -5.391 -15.203 -20.031 1 98 67 LYS B N 1
ATOM 2006 C CA . LYS B 1 67 ? -6.836 -15.398 -20.031 1 98 67 LYS B CA 1
ATOM 2007 C C . LYS B 1 67 ? -7.191 -16.875 -19.922 1 98 67 LYS B C 1
ATOM 2009 O O . LYS B 1 67 ? -8.117 -17.25 -19.203 1 98 67 LYS B O 1
ATOM 2014 N N . ARG B 1 68 ? -6.449 -17.625 -20.641 1 98.19 68 ARG B N 1
ATOM 2015 C CA . ARG B 1 68 ? -6.68 -19.078 -20.609 1 98.19 68 ARG B CA 1
ATOM 2016 C C . ARG B 1 68 ? -6.52 -19.625 -19.203 1 98.19 68 ARG B C 1
ATOM 2018 O O . ARG B 1 68 ? -7.352 -20.422 -18.734 1 98.19 68 ARG B O 1
ATOM 2025 N N . ILE B 1 69 ? -5.488 -19.219 -18.547 1 98.56 69 ILE B N 1
ATOM 2026 C CA . ILE B 1 69 ? -5.234 -19.719 -17.188 1 98.56 69 ILE B CA 1
ATOM 2027 C C . ILE B 1 69 ? -6.289 -19.188 -16.234 1 98.56 69 ILE B C 1
ATOM 2029 O O . ILE B 1 69 ? -6.848 -19.938 -15.43 1 98.56 69 ILE B O 1
ATOM 2033 N N . LEU B 1 70 ? -6.617 -17.875 -16.328 1 98.5 70 LEU B N 1
ATOM 2034 C CA . LEU B 1 70 ? -7.609 -17.266 -15.445 1 98.5 70 LEU B CA 1
ATOM 2035 C C . LEU B 1 70 ? -8.945 -18 -15.547 1 98.5 70 LEU B C 1
ATOM 2037 O O . LEU B 1 70 ? -9.625 -18.188 -14.539 1 98.5 70 LEU B O 1
ATOM 2041 N N . LYS B 1 71 ? -9.289 -18.469 -16.672 1 98.06 71 LYS B N 1
ATOM 2042 C CA . LYS B 1 71 ? -10.562 -19.141 -16.906 1 98.06 71 LYS B CA 1
ATOM 2043 C C . LYS B 1 71 ? -10.602 -20.5 -16.219 1 98.06 71 LYS B C 1
ATOM 2045 O O . LYS B 1 71 ? -11.68 -21.047 -15.977 1 98.06 71 LYS B O 1
ATOM 2050 N N . GLN B 1 72 ? -9.477 -21.047 -15.953 1 98.69 72 GLN B N 1
ATOM 2051 C CA . GLN B 1 72 ? -9.398 -22.375 -15.359 1 98.69 72 GLN B CA 1
ATOM 2052 C C . GLN B 1 72 ? -9.438 -22.312 -13.836 1 98.69 72 GLN B C 1
ATOM 2054 O O . GLN B 1 72 ? -9.641 -23.328 -13.164 1 98.69 72 GLN B O 1
ATOM 2059 N N . LEU B 1 73 ? -9.203 -21.172 -13.281 1 98.88 73 LEU B N 1
ATOM 2060 C CA . LEU B 1 73 ? -9.016 -21.047 -11.844 1 98.88 73 LEU B CA 1
ATOM 2061 C C . LEU B 1 73 ? -10.344 -20.859 -11.125 1 98.88 73 LEU B C 1
ATOM 2063 O O . LEU B 1 73 ? -11.172 -20.047 -11.539 1 98.88 73 LEU B O 1
ATOM 2067 N N . ASN B 1 74 ? -10.484 -21.594 -10.062 1 98.88 74 ASN B N 1
ATOM 2068 C CA . ASN B 1 74 ? -11.664 -21.438 -9.219 1 98.88 74 ASN B CA 1
ATOM 2069 C C . ASN B 1 74 ? -11.562 -20.203 -8.328 1 98.88 74 ASN B C 1
ATOM 2071 O O . ASN B 1 74 ? -10.562 -20.031 -7.625 1 98.88 74 ASN B O 1
ATOM 2075 N N . TYR B 1 75 ? -12.586 -19.375 -8.273 1 98.81 75 TYR B N 1
ATOM 2076 C CA . TYR B 1 75 ? -12.797 -18.328 -7.281 1 98.81 75 TYR B CA 1
ATOM 2077 C C . TYR B 1 75 ? -14.133 -17.625 -7.5 1 98.81 75 TYR B C 1
ATOM 2079 O O . TYR B 1 75 ? -14.641 -17.578 -8.625 1 98.81 75 TYR B O 1
ATOM 2087 N N . LYS B 1 76 ? -14.734 -17.188 -6.508 1 98.75 76 LYS B N 1
ATOM 2088 C CA . LYS B 1 76 ? -15.93 -16.344 -6.613 1 98.75 76 LYS B CA 1
ATOM 2089 C C . LYS B 1 76 ? -15.562 -14.906 -6.969 1 98.75 76 LYS B C 1
ATOM 2091 O O . LYS B 1 76 ? -16.188 -14.305 -7.844 1 98.75 76 LYS B O 1
ATOM 2096 N N . LYS B 1 77 ? -14.594 -14.344 -6.289 1 98.75 77 LYS B N 1
ATOM 2097 C CA . LYS B 1 77 ? -14.086 -12.977 -6.422 1 98.75 77 LYS B CA 1
ATOM 2098 C C . LYS B 1 77 ? -12.578 -12.922 -6.184 1 98.75 77 LYS B C 1
ATOM 2100 O O . LYS B 1 77 ? -12.062 -13.594 -5.289 1 98.75 77 LYS B O 1
ATOM 2105 N N . MET B 1 78 ? -11.922 -12.133 -6.977 1 98.81 78 MET B N 1
ATOM 2106 C CA . MET B 1 78 ? -10.484 -11.953 -6.785 1 98.81 78 MET B CA 1
ATOM 2107 C C . MET B 1 78 ? -10.117 -10.477 -6.727 1 98.81 78 MET B C 1
ATOM 2109 O O . MET B 1 78 ? -10.641 -9.672 -7.504 1 98.81 78 MET B O 1
ATOM 2113 N N . ILE B 1 79 ? -9.352 -10.078 -5.773 1 98.88 79 ILE B N 1
ATOM 2114 C CA . ILE B 1 79 ? -8.727 -8.766 -5.648 1 98.88 79 ILE B CA 1
ATOM 2115 C C . ILE B 1 79 ? -7.211 -8.898 -5.773 1 98.88 79 ILE B C 1
ATOM 2117 O O . ILE B 1 79 ? -6.578 -9.617 -4.992 1 98.88 79 ILE B O 1
ATOM 2121 N N . LEU B 1 80 ? -6.652 -8.266 -6.711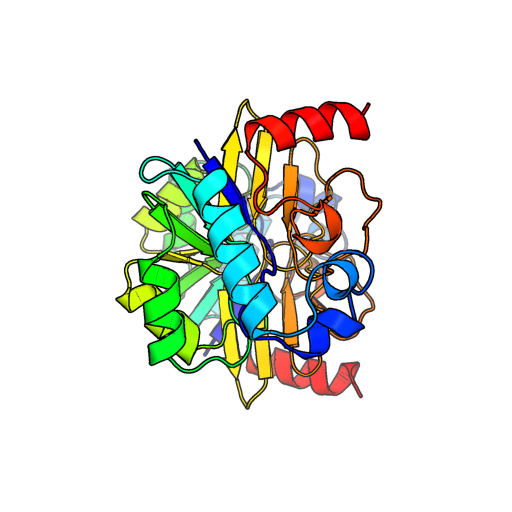 1 98.81 80 LEU B N 1
ATOM 2122 C CA . LEU B 1 80 ? -5.203 -8.266 -6.898 1 98.81 80 LEU B CA 1
ATOM 2123 C C . LEU B 1 80 ? -4.566 -7.059 -6.219 1 98.81 80 LEU B C 1
ATOM 2125 O O . LEU B 1 80 ? -4.965 -5.922 -6.473 1 98.81 80 LEU B O 1
ATOM 2129 N N . ILE B 1 81 ? -3.691 -7.301 -5.32 1 98.81 81 ILE B N 1
ATOM 2130 C CA . ILE B 1 81 ? -2.764 -6.297 -4.812 1 98.81 81 ILE B CA 1
ATOM 2131 C C . ILE B 1 81 ? -1.501 -6.281 -5.672 1 98.81 81 ILE B C 1
ATOM 2133 O O . ILE B 1 81 ? -0.601 -7.102 -5.48 1 98.81 81 ILE B O 1
ATOM 2137 N N . ALA B 1 82 ? -1.38 -5.375 -6.562 1 97.94 82 ALA B N 1
ATOM 2138 C CA . ALA B 1 82 ? -0.429 -5.406 -7.672 1 97.94 82 ALA B CA 1
ATOM 2139 C C . ALA B 1 82 ? 1.007 -5.305 -7.164 1 97.94 82 ALA B C 1
ATOM 2141 O O . ALA B 1 82 ? 1.302 -4.508 -6.273 1 97.94 82 ALA B O 1
ATOM 2142 N N . GLY B 1 83 ? 1.841 -6.156 -7.668 1 96.12 83 GLY B N 1
ATOM 2143 C CA . GLY B 1 83 ? 3.266 -6.141 -7.383 1 96.12 83 GLY B CA 1
ATOM 2144 C C . GLY B 1 83 ? 4.098 -5.602 -8.531 1 96.12 83 GLY B C 1
ATOM 2145 O O . GLY B 1 83 ? 3.561 -5.023 -9.477 1 96.12 83 GLY B O 1
ATOM 2146 N N . ASN B 1 84 ? 5.402 -5.73 -8.422 1 93.69 84 ASN B N 1
ATOM 2147 C CA . ASN B 1 84 ? 6.324 -5.098 -9.359 1 93.69 84 ASN B CA 1
ATOM 2148 C C . ASN B 1 84 ? 6.301 -5.789 -10.719 1 93.69 84 ASN B C 1
ATOM 2150 O O . ASN B 1 84 ? 6.75 -5.223 -11.719 1 93.69 84 ASN B O 1
ATOM 2154 N N . HIS B 1 85 ? 5.758 -6.965 -10.836 1 93.62 85 HIS B N 1
ATOM 2155 C CA . HIS B 1 85 ? 5.664 -7.641 -12.125 1 93.62 85 HIS B CA 1
ATOM 2156 C C . HIS B 1 85 ? 4.262 -7.512 -12.719 1 93.62 85 HIS B C 1
ATOM 2158 O O . HIS B 1 85 ? 4.008 -7.98 -13.828 1 93.62 85 HIS B O 1
ATOM 2164 N N . ASP B 1 86 ? 3.391 -6.906 -11.969 1 95.12 86 ASP B N 1
ATOM 2165 C CA . ASP B 1 86 ? 2.053 -6.633 -12.484 1 95.12 86 ASP B CA 1
ATOM 2166 C C . ASP B 1 86 ? 2 -5.273 -13.188 1 95.12 86 ASP B C 1
ATOM 2168 O O . ASP B 1 86 ? 1.453 -4.312 -12.648 1 95.12 86 ASP B O 1
ATOM 2172 N N . HIS B 1 87 ? 2.486 -5.266 -14.391 1 91.69 87 HIS B N 1
ATOM 2173 C CA . HIS B 1 87 ? 2.609 -4.02 -15.133 1 91.69 87 HIS B CA 1
ATOM 2174 C C . HIS B 1 87 ? 1.248 -3.531 -15.617 1 91.69 87 HIS B C 1
ATOM 2176 O O . HIS B 1 87 ? 0.255 -4.258 -15.531 1 91.69 87 HIS B O 1
ATOM 2182 N N . ARG B 1 88 ? 1.263 -2.363 -16.109 1 91.56 88 ARG B N 1
ATOM 2183 C CA . ARG B 1 88 ? 0.032 -1.661 -16.469 1 91.56 88 ARG B CA 1
ATOM 2184 C C . ARG B 1 88 ? -0.803 -2.479 -17.438 1 91.56 88 ARG B C 1
ATOM 2186 O O . ARG B 1 88 ? -2.027 -2.547 -17.312 1 91.56 88 ARG B O 1
ATOM 2193 N N . ARG B 1 89 ? -0.179 -3.072 -18.422 1 92.69 89 ARG B N 1
ATOM 2194 C CA . ARG B 1 89 ? -0.896 -3.875 -19.406 1 92.69 89 ARG B CA 1
ATOM 2195 C C . ARG B 1 89 ? -1.593 -5.059 -18.75 1 92.69 89 ARG B C 1
ATOM 2197 O O . ARG B 1 89 ? -2.734 -5.379 -19.094 1 92.69 89 ARG B O 1
ATOM 2204 N N . MET B 1 90 ? -0.902 -5.672 -17.844 1 94.81 90 MET B N 1
ATOM 2205 C CA . MET B 1 90 ? -1.466 -6.809 -17.125 1 94.81 90 MET B CA 1
ATOM 2206 C C . MET B 1 90 ? -2.615 -6.367 -16.219 1 94.81 90 MET B C 1
ATOM 2208 O O . MET B 1 90 ? -3.641 -7.047 -16.141 1 94.81 90 MET B O 1
ATOM 2212 N N . ILE B 1 91 ? -2.43 -5.254 -15.594 1 96.56 91 ILE B N 1
ATOM 2213 C CA . ILE B 1 91 ? -3.459 -4.715 -14.711 1 96.56 91 ILE B CA 1
ATOM 2214 C C . ILE B 1 91 ? -4.742 -4.469 -15.5 1 96.56 91 ILE B C 1
ATOM 2216 O O . ILE B 1 91 ? -5.828 -4.863 -15.07 1 96.56 91 ILE B O 1
ATOM 2220 N N . LYS B 1 92 ? -4.629 -3.854 -16.656 1 96.94 92 LYS B N 1
ATOM 2221 C CA . LYS B 1 92 ? -5.789 -3.605 -17.5 1 96.94 92 LYS B CA 1
ATOM 2222 C C . LYS B 1 92 ? -6.473 -4.91 -17.891 1 96.94 92 LYS B C 1
ATOM 2224 O O . LYS B 1 92 ? -7.703 -5 -17.891 1 96.94 92 LYS B O 1
ATOM 2229 N N . LEU B 1 93 ? -5.664 -5.863 -18.234 1 97.62 93 LEU B N 1
ATOM 2230 C CA . LEU B 1 93 ? -6.191 -7.172 -18.609 1 97.62 93 LEU B CA 1
ATOM 2231 C C . LEU B 1 93 ? -6.957 -7.793 -17.438 1 97.62 93 LEU B C 1
ATOM 2233 O O . LEU B 1 93 ? -8.055 -8.32 -17.625 1 97.62 93 LEU B O 1
ATOM 2237 N N . PHE B 1 94 ? -6.387 -7.703 -16.188 1 98.12 94 PHE B N 1
ATOM 2238 C CA . PHE B 1 94 ? -7.051 -8.242 -15.008 1 98.12 94 PHE B CA 1
ATOM 2239 C C . PHE B 1 94 ? -8.398 -7.562 -14.789 1 98.12 94 PHE B C 1
ATOM 2241 O O . PHE B 1 94 ? -9.398 -8.234 -14.523 1 98.12 94 PHE B O 1
ATOM 2248 N N . GLU B 1 95 ? -8.414 -6.277 -14.938 1 98.25 95 GLU B N 1
ATOM 2249 C CA . GLU B 1 95 ? -9.648 -5.523 -14.75 1 98.25 95 GLU B CA 1
ATOM 2250 C C . GLU B 1 95 ? -10.695 -5.914 -15.789 1 98.25 95 GLU B C 1
ATOM 2252 O O . GLU B 1 95 ? -11.883 -6.027 -15.469 1 98.25 95 GLU B O 1
ATOM 2257 N N . GLN B 1 96 ? -10.281 -6.121 -16.984 1 97.81 96 GLN B N 1
ATOM 2258 C CA . GLN B 1 96 ? -11.18 -6.559 -18.047 1 97.81 96 GLN B CA 1
ATOM 2259 C C . GLN B 1 96 ? -11.781 -7.926 -17.734 1 97.81 96 GLN B C 1
ATOM 2261 O O . GLN B 1 96 ? -12.906 -8.227 -18.141 1 97.81 96 GLN B O 1
ATOM 2266 N N . GLU B 1 97 ? -11.016 -8.703 -17.031 1 97.75 97 GLU B N 1
ATOM 2267 C CA . GLU B 1 97 ? -11.461 -10.047 -16.688 1 97.75 97 GLU B CA 1
ATOM 2268 C C . GLU B 1 97 ? -12.25 -10.039 -15.375 1 97.75 97 GLU B C 1
ATOM 2270 O O . GLU B 1 97 ? -12.523 -11.102 -14.812 1 97.75 97 GLU B O 1
ATOM 2275 N N . GLY B 1 98 ? -12.578 -8.867 -14.844 1 97.88 98 GLY B N 1
ATOM 2276 C CA . GLY B 1 98 ? -13.445 -8.734 -13.688 1 97.88 98 GLY B CA 1
ATOM 2277 C C . GLY B 1 98 ? -12.703 -8.789 -12.367 1 97.88 98 GLY B C 1
ATOM 2278 O O . GLY B 1 98 ? -13.32 -8.906 -11.312 1 97.88 98 GLY B O 1
ATOM 2279 N N . ILE B 1 99 ? -11.391 -8.75 -12.398 1 98.69 99 ILE B N 1
ATOM 2280 C CA . ILE B 1 99 ? -10.586 -8.758 -11.188 1 98.69 99 ILE B CA 1
ATOM 2281 C C . ILE B 1 99 ? -10.375 -7.324 -10.695 1 98.69 99 ILE B C 1
ATOM 2283 O O . ILE B 1 99 ? -9.984 -6.449 -11.477 1 98.69 99 ILE B O 1
ATOM 2287 N N . THR B 1 100 ? -10.695 -7.055 -9.461 1 98.62 100 THR B N 1
ATOM 2288 C CA . THR B 1 100 ? -10.406 -5.758 -8.859 1 98.62 100 THR B CA 1
ATOM 2289 C C . THR B 1 100 ? -8.914 -5.617 -8.578 1 98.62 100 THR B C 1
ATOM 2291 O O . THR B 1 100 ? -8.281 -6.543 -8.062 1 98.62 100 THR B O 1
ATOM 2294 N N . VAL B 1 101 ? -8.352 -4.473 -8.945 1 98.62 101 VAL B N 1
ATOM 2295 C CA . VAL B 1 101 ? -6.922 -4.277 -8.742 1 98.62 101 VAL B CA 1
ATOM 2296 C C . VAL B 1 101 ? -6.684 -3.092 -7.812 1 98.62 101 VAL B C 1
ATOM 2298 O O . VAL B 1 101 ? -7.297 -2.033 -7.98 1 98.62 101 VAL B O 1
ATOM 2301 N N . LYS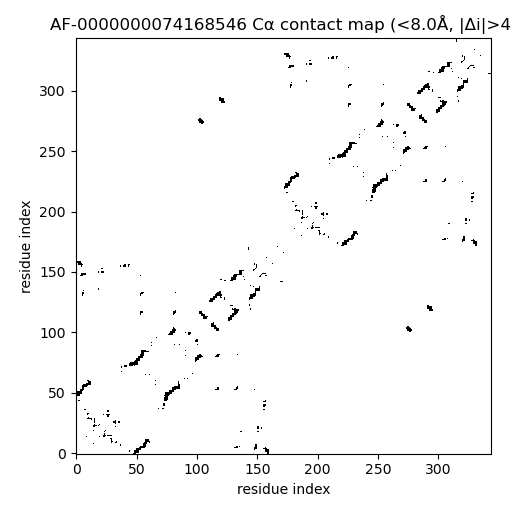 B 1 102 ? -5.863 -3.268 -6.805 1 98.62 102 LYS B N 1
ATOM 2302 C CA . LYS B 1 102 ? -5.406 -2.256 -5.859 1 98.62 102 LYS B CA 1
ATOM 2303 C C . LYS B 1 102 ? -3.896 -2.354 -5.641 1 98.62 102 LYS B C 1
ATOM 2305 O O . LYS B 1 102 ? -3.27 -3.34 -6.031 1 98.62 102 LYS B O 1
ATOM 2310 N N . TYR B 1 103 ? -3.352 -1.343 -5.078 1 98.44 103 TYR B N 1
ATOM 2311 C CA . TYR B 1 103 ? -1.938 -1.408 -4.719 1 98.44 103 TYR B CA 1
ATOM 2312 C C . TYR B 1 103 ? -1.765 -1.753 -3.246 1 98.44 103 TYR B C 1
ATOM 2314 O O . TYR B 1 103 ? -0.673 -2.137 -2.816 1 98.44 103 TYR B O 1
ATOM 2322 N N . ALA B 1 104 ? -2.758 -1.573 -2.5 1 98.69 104 ALA B N 1
ATOM 2323 C CA . ALA B 1 104 ? -2.867 -2.016 -1.113 1 98.69 104 ALA B CA 1
ATOM 2324 C C . ALA B 1 104 ? -4.324 -2.041 -0.657 1 98.69 104 ALA B C 1
ATOM 2326 O O . ALA B 1 104 ? -5.195 -1.475 -1.318 1 98.69 104 ALA B O 1
ATOM 2327 N N . ASP B 1 105 ? -4.527 -2.688 0.459 1 98.19 105 ASP B N 1
ATOM 2328 C CA . ASP B 1 105 ? -5.855 -2.744 1.061 1 98.19 105 ASP B CA 1
ATOM 2329 C C . ASP B 1 105 ? -5.77 -2.986 2.566 1 98.19 105 ASP B C 1
ATOM 2331 O O . ASP B 1 105 ? -4.699 -3.318 3.086 1 98.19 105 ASP B O 1
ATOM 2335 N N . MET B 1 106 ? -6.871 -2.717 3.213 1 97 106 MET B N 1
ATOM 2336 C CA . MET B 1 106 ? -7.016 -2.965 4.645 1 97 106 MET B CA 1
ATOM 2337 C C . MET B 1 106 ? -8.234 -3.83 4.926 1 97 106 MET B C 1
ATOM 2339 O O . MET B 1 106 ? -9.352 -3.496 4.512 1 97 106 MET B O 1
ATOM 2343 N N . ILE B 1 107 ? -8.008 -4.93 5.602 1 96.06 107 ILE B N 1
ATOM 2344 C CA . ILE B 1 107 ? -9.141 -5.754 6.008 1 96.06 107 ILE B CA 1
ATOM 2345 C C . ILE B 1 107 ? -9.102 -5.977 7.516 1 96.06 107 ILE B C 1
ATOM 2347 O O . ILE B 1 107 ? -8.07 -5.766 8.156 1 96.06 107 ILE B O 1
ATOM 2351 N N . LYS B 1 108 ? -10.25 -6.316 8.062 1 93 108 LYS B N 1
ATOM 2352 C CA . LYS B 1 108 ? -10.375 -6.473 9.508 1 93 108 LYS B CA 1
ATOM 2353 C C . LYS B 1 108 ? -11.031 -7.805 9.859 1 93 108 LYS B C 1
ATOM 2355 O O . LYS B 1 108 ? -11.969 -8.234 9.195 1 93 108 LYS B O 1
ATOM 2360 N N . ARG B 1 109 ? -10.469 -8.414 10.867 1 92.25 109 ARG B N 1
ATOM 2361 C CA . ARG B 1 109 ? -11.039 -9.633 11.422 1 92.25 109 ARG B CA 1
ATOM 2362 C C . ARG B 1 109 ? -10.797 -9.727 12.922 1 92.25 109 ARG B C 1
ATOM 2364 O O . ARG B 1 109 ? -9.656 -9.594 13.383 1 92.25 109 ARG B O 1
ATOM 2371 N N . ASP B 1 110 ? -11.859 -9.898 13.719 1 89.06 110 ASP B N 1
ATOM 2372 C CA . ASP B 1 110 ? -11.797 -10.102 15.164 1 89.06 110 ASP B CA 1
ATOM 2373 C C . ASP B 1 110 ? -11 -8.977 15.836 1 89.06 110 ASP B C 1
ATOM 2375 O O . ASP B 1 110 ? -10.094 -9.242 16.625 1 89.06 110 ASP B O 1
ATOM 2379 N N . GLY B 1 111 ? -11.172 -7.77 15.422 1 87.94 111 GLY B N 1
ATOM 2380 C CA . GLY B 1 111 ? -10.586 -6.609 16.078 1 87.94 111 GLY B CA 1
ATOM 2381 C C . GLY B 1 111 ? -9.148 -6.348 15.648 1 87.94 111 GLY B C 1
ATOM 2382 O O . GLY B 1 111 ? -8.516 -5.402 16.125 1 87.94 111 GLY B O 1
ATOM 2383 N N . VAL B 1 112 ? -8.648 -7.207 14.773 1 91.12 112 VAL B N 1
ATOM 2384 C CA . VAL B 1 112 ? -7.285 -7.07 14.273 1 91.12 112 VAL B CA 1
ATOM 2385 C C . VAL B 1 112 ? -7.312 -6.559 12.828 1 91.12 112 VAL B C 1
ATOM 2387 O O . VAL B 1 112 ? -8.141 -6.996 12.023 1 91.12 112 VAL B O 1
ATOM 2390 N N . ARG B 1 113 ? -6.398 -5.656 12.539 1 93.31 113 ARG B N 1
ATOM 2391 C CA . ARG B 1 113 ? -6.293 -5.109 11.188 1 93.31 113 ARG B CA 1
ATOM 2392 C C . ARG B 1 113 ? -5.148 -5.766 10.422 1 93.31 113 ARG B C 1
ATOM 2394 O O . ARG B 1 113 ? -4.09 -6.035 10.984 1 93.31 113 ARG B O 1
ATOM 2401 N N . TYR B 1 114 ? -5.426 -5.984 9.141 1 95.31 114 TYR B N 1
ATOM 2402 C CA . TYR B 1 114 ? -4.426 -6.551 8.242 1 95.31 114 TYR B CA 1
ATOM 2403 C C . TYR B 1 114 ? -4.223 -5.664 7.02 1 95.31 114 TYR B C 1
ATOM 2405 O O . TYR B 1 114 ? -5.141 -5.484 6.219 1 95.31 114 TYR B O 1
ATOM 2413 N N . TYR B 1 115 ? -3.094 -5.09 6.988 1 97.19 115 TYR B N 1
ATOM 2414 C CA . TYR B 1 115 ? -2.695 -4.312 5.82 1 97.19 115 TYR B CA 1
ATOM 2415 C C . TYR B 1 115 ? -2.152 -5.219 4.723 1 97.19 115 TYR B C 1
ATOM 2417 O O . TYR B 1 115 ? -1.198 -5.969 4.945 1 97.19 115 TYR B O 1
ATOM 2425 N N . LEU B 1 116 ? -2.748 -5.188 3.545 1 98.44 116 LEU B N 1
ATOM 2426 C CA . LEU B 1 116 ? -2.316 -5.988 2.404 1 98.44 116 LEU B CA 1
ATOM 2427 C C . LEU B 1 116 ? -1.47 -5.156 1.445 1 98.44 116 LEU B C 1
ATOM 2429 O O . LEU B 1 116 ? -1.921 -4.121 0.951 1 98.44 116 LEU B O 1
ATOM 2433 N N . SER B 1 117 ? -0.328 -5.527 1.215 1 98.44 117 SER B N 1
ATOM 2434 C CA . SER B 1 117 ? 0.578 -4.934 0.238 1 98.44 117 SER B CA 1
ATOM 2435 C C . SER B 1 117 ? 1.501 -5.984 -0.371 1 98.44 117 SER B C 1
ATOM 2437 O O . SER B 1 117 ? 1.832 -6.977 0.278 1 98.44 117 SER B O 1
ATOM 2439 N N . HIS B 1 118 ? 1.875 -5.801 -1.627 1 98.19 118 HIS B N 1
ATOM 2440 C CA . HIS B 1 118 ? 2.816 -6.734 -2.23 1 98.19 118 HIS B CA 1
ATOM 2441 C C . HIS B 1 118 ? 4.176 -6.672 -1.542 1 98.19 118 HIS B C 1
ATOM 2443 O O . HIS B 1 118 ? 4.777 -7.707 -1.25 1 98.19 118 HIS B O 1
ATOM 2449 N N . TYR B 1 119 ? 4.609 -5.477 -1.204 1 97.19 119 TYR B N 1
ATOM 2450 C CA . TYR B 1 119 ? 5.902 -5.242 -0.565 1 97.19 119 TYR B CA 1
ATOM 2451 C C . TYR B 1 119 ? 5.777 -5.301 0.953 1 97.19 119 TYR B C 1
ATOM 2453 O O . TYR B 1 119 ? 4.809 -4.793 1.522 1 97.19 119 TYR B O 1
ATOM 2461 N N . PRO B 1 120 ? 6.812 -5.898 1.595 1 96.25 120 PRO B N 1
ATOM 2462 C CA . PRO B 1 120 ? 6.809 -5.758 3.053 1 96.25 120 PRO B CA 1
ATOM 2463 C C . PRO B 1 120 ? 6.77 -4.297 3.504 1 96.25 120 PRO B C 1
ATOM 2465 O O . PRO B 1 120 ? 7.516 -3.467 2.984 1 96.25 120 PRO B O 1
ATOM 2468 N N . THR B 1 121 ? 5.902 -4.012 4.418 1 96.5 121 THR B N 1
ATOM 2469 C CA . THR B 1 121 ? 5.633 -2.646 4.848 1 96.5 121 THR B CA 1
ATOM 2470 C C . THR B 1 121 ? 5.871 -2.494 6.348 1 96.5 121 THR B C 1
ATOM 2472 O O . THR B 1 121 ? 5.477 -3.359 7.133 1 96.5 121 THR B O 1
ATOM 2475 N N . LEU B 1 122 ? 6.504 -1.409 6.75 1 94.56 122 LEU B N 1
ATOM 2476 C CA . LEU B 1 122 ? 6.871 -1.178 8.141 1 94.56 122 LEU B CA 1
ATOM 2477 C C . LEU B 1 122 ? 5.734 -0.503 8.898 1 94.56 122 LEU B C 1
ATOM 2479 O O . LEU B 1 122 ? 5.777 0.703 9.148 1 94.56 122 LEU B O 1
ATOM 2483 N N . ILE B 1 123 ? 4.797 -1.197 9.336 1 90.88 123 ILE B N 1
ATOM 2484 C CA . ILE B 1 123 ? 3.59 -0.645 9.945 1 90.88 123 ILE B CA 1
ATOM 2485 C C . ILE B 1 123 ? 3.797 -0.475 11.445 1 90.88 123 ILE B C 1
ATOM 2487 O O . ILE B 1 123 ? 3.295 0.48 12.047 1 90.88 123 ILE B O 1
ATOM 2491 N N . GLY B 1 124 ? 4.598 -1.194 12.258 1 69.69 124 GLY B N 1
ATOM 2492 C CA . GLY B 1 124 ? 5.066 -1.017 13.625 1 69.69 124 GLY B CA 1
ATOM 2493 C C . GLY B 1 124 ? 3.936 -0.906 14.633 1 69.69 124 GLY B C 1
ATOM 2494 O O . GLY B 1 124 ? 4.086 -0.263 15.672 1 69.69 124 GLY B O 1
ATOM 2495 N N . ARG B 1 125 ? 2.812 -1.414 14.531 1 72.44 125 ARG B N 1
ATOM 2496 C CA . ARG B 1 125 ? 1.793 -1.097 15.523 1 72.44 125 ARG B CA 1
ATOM 2497 C C . ARG B 1 125 ? 1.189 -2.367 16.109 1 72.44 125 ARG B C 1
ATOM 2499 O O . ARG B 1 125 ? 1.263 -3.436 15.5 1 72.44 125 ARG B O 1
ATOM 2506 N N . LYS B 1 126 ? 0.626 -2.084 17.203 1 77.62 126 LYS B N 1
ATOM 2507 C CA . LYS B 1 126 ? -0.094 -3.158 17.875 1 77.62 126 LYS B CA 1
ATOM 2508 C C . LYS B 1 126 ? -1.378 -3.514 17.141 1 77.62 126 LYS B C 1
ATOM 2510 O O . LYS B 1 126 ? -2.037 -2.639 16.578 1 77.62 126 LYS B O 1
ATOM 2515 N N . ASN B 1 127 ? -1.714 -4.703 17 1 86.06 127 ASN B N 1
ATOM 2516 C CA . ASN B 1 127 ? -2.928 -5.25 16.406 1 86.06 127 ASN B CA 1
ATOM 2517 C C . ASN B 1 127 ? -3.016 -4.926 14.914 1 86.06 127 ASN B C 1
ATOM 2519 O O . ASN B 1 127 ? -4.105 -4.703 14.383 1 86.06 127 ASN B O 1
ATOM 2523 N N . LEU B 1 128 ? -1.942 -4.656 14.344 1 92.06 128 LEU B N 1
ATOM 2524 C CA . LEU B 1 128 ? -1.827 -4.441 12.906 1 92.06 128 LEU B CA 1
ATOM 2525 C C . LEU B 1 128 ? -0.752 -5.344 12.305 1 92.06 128 LEU B C 1
ATOM 2527 O O . LEU B 1 128 ? 0.393 -5.34 12.766 1 92.06 128 LEU B O 1
ATOM 2531 N N . TYR B 1 129 ? -1.166 -6.133 11.352 1 93.56 129 TYR B N 1
ATOM 2532 C CA . TYR B 1 129 ? -0.252 -7.039 10.672 1 93.56 129 TYR B CA 1
ATOM 2533 C C . TYR B 1 129 ? -0.178 -6.719 9.18 1 93.56 129 TYR B C 1
ATOM 2535 O O . TYR B 1 129 ? -1.118 -6.16 8.609 1 93.56 129 TYR B O 1
ATOM 2543 N N . ASN B 1 130 ? 0.927 -6.98 8.633 1 96 130 ASN B N 1
ATOM 2544 C CA . ASN B 1 130 ? 1.118 -6.797 7.195 1 96 130 ASN B CA 1
ATOM 2545 C C . ASN B 1 130 ? 1.188 -8.133 6.461 1 96 130 ASN B C 1
ATOM 2547 O O . ASN B 1 130 ? 2.133 -8.898 6.648 1 96 130 ASN B O 1
ATOM 2551 N N . ILE B 1 131 ? 0.179 -8.445 5.742 1 96.44 131 ILE B N 1
ATOM 2552 C CA . ILE B 1 131 ? 0.218 -9.578 4.82 1 96.44 131 ILE B CA 1
ATOM 2553 C C . ILE B 1 131 ? 0.892 -9.156 3.516 1 96.44 131 ILE B C 1
ATOM 2555 O 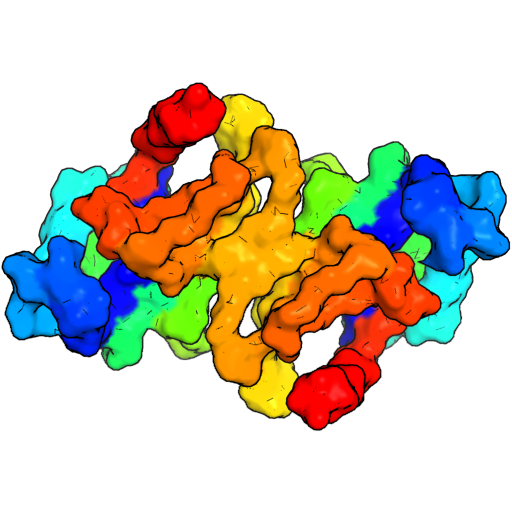O . ILE B 1 131 ? 0.449 -8.211 2.857 1 96.44 131 ILE B O 1
ATOM 2559 N N . HIS B 1 132 ? 1.997 -9.875 3.205 1 97.12 132 HIS B N 1
ATOM 2560 C CA . HIS B 1 132 ? 2.773 -9.414 2.059 1 97.12 132 HIS B CA 1
ATOM 2561 C C . HIS B 1 132 ? 3.344 -10.586 1.271 1 97.12 132 HIS B C 1
ATOM 2563 O O . HIS B 1 132 ? 3.17 -11.742 1.659 1 97.12 132 HIS B O 1
ATOM 2569 N N . GLY B 1 133 ? 3.908 -10.344 0.101 1 97.06 133 GLY B N 1
ATOM 2570 C CA . GLY B 1 133 ? 4.695 -11.242 -0.729 1 97.06 133 GLY B CA 1
ATOM 2571 C C . GLY B 1 133 ? 6.051 -10.68 -1.104 1 97.06 133 GLY B C 1
ATOM 2572 O O . GLY B 1 133 ? 6.801 -10.227 -0.235 1 97.06 133 GLY B O 1
ATOM 2573 N N . HIS B 1 134 ? 6.469 -10.766 -2.229 1 96.44 134 HIS B N 1
ATOM 2574 C CA . HIS B 1 134 ? 7.562 -10.055 -2.881 1 96.44 134 HIS B CA 1
ATOM 2575 C C . HIS B 1 134 ? 8.906 -10.719 -2.586 1 96.44 134 HIS B C 1
ATOM 2577 O O . HIS B 1 134 ? 9.75 -10.836 -3.473 1 96.44 134 HIS B O 1
ATOM 2583 N N . ILE B 1 135 ? 9.062 -11.188 -1.385 1 94.5 135 ILE B N 1
ATOM 2584 C CA . ILE B 1 135 ? 10.406 -11.609 -1.003 1 94.5 135 ILE B CA 1
ATOM 2585 C C . ILE B 1 135 ? 10.523 -13.133 -1.121 1 94.5 135 ILE B C 1
ATOM 2587 O O . ILE B 1 135 ? 11.539 -13.711 -0.725 1 94.5 135 ILE B O 1
ATOM 2591 N N . HIS B 1 136 ? 9.547 -13.812 -1.579 1 95.56 136 HIS B N 1
ATOM 2592 C CA . HIS B 1 136 ? 9.555 -15.242 -1.863 1 95.56 136 HIS B CA 1
ATOM 2593 C C . HIS B 1 136 ? 9.938 -16.047 -0.628 1 95.56 136 HIS B C 1
ATOM 2595 O O . HIS B 1 136 ? 9.273 -15.969 0.406 1 95.56 136 HIS B O 1
ATOM 2601 N N . SER B 1 137 ? 10.977 -16.781 -0.629 1 94.25 137 SER B N 1
ATOM 2602 C CA . SER B 1 137 ? 11.289 -17.688 0.468 1 94.25 137 SER B CA 1
ATOM 2603 C C . SER B 1 137 ? 11.969 -16.953 1.617 1 94.25 137 SER B C 1
ATOM 2605 O O . SER B 1 137 ? 12.172 -17.516 2.693 1 94.25 137 SER B O 1
ATOM 2607 N N . ASP B 1 138 ? 12.25 -15.656 1.422 1 91.06 138 ASP B N 1
ATOM 2608 C CA . ASP B 1 138 ? 12.906 -14.898 2.482 1 91.06 138 ASP B CA 1
ATOM 2609 C C . ASP B 1 138 ? 11.945 -14.609 3.627 1 91.06 138 ASP B C 1
ATOM 2611 O O . ASP B 1 138 ? 10.727 -14.688 3.455 1 91.06 138 ASP B O 1
ATOM 2615 N N . PHE B 1 139 ? 12.523 -14.328 4.773 1 87.81 139 PHE B N 1
ATOM 2616 C CA . PHE B 1 139 ? 11.742 -14.125 5.988 1 87.81 139 PHE B CA 1
ATOM 2617 C C . PHE B 1 139 ? 12.156 -12.844 6.691 1 87.81 139 PHE B C 1
ATOM 2619 O O . PHE B 1 139 ? 13.344 -12.531 6.773 1 87.81 13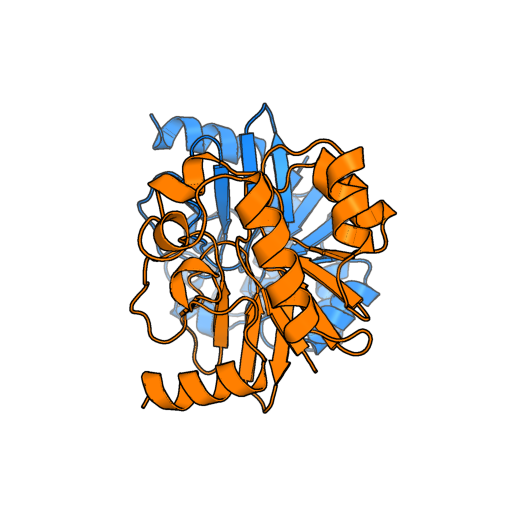9 PHE B O 1
ATOM 2626 N N . MET B 1 140 ? 11.125 -12.07 7.09 1 86.44 140 MET B N 1
ATOM 2627 C CA . MET B 1 140 ? 11.344 -10.891 7.918 1 86.44 140 MET B CA 1
ATOM 2628 C C . MET B 1 140 ? 10.953 -11.156 9.367 1 86.44 140 MET B C 1
ATOM 2630 O O . MET B 1 140 ? 9.781 -11.422 9.656 1 86.44 140 MET B O 1
ATOM 2634 N N . GLU B 1 141 ? 11.852 -10.992 10.297 1 84.31 141 GLU B N 1
ATOM 2635 C CA . GLU B 1 141 ? 11.617 -11.297 11.703 1 84.31 141 GLU B CA 1
ATOM 2636 C C . GLU B 1 141 ? 11.102 -10.07 12.461 1 84.31 141 GLU B C 1
ATOM 2638 O O . GLU B 1 141 ? 11.844 -9.461 13.234 1 84.31 141 GLU B O 1
ATOM 2643 N N . THR B 1 142 ? 9.938 -9.492 12.445 1 85.06 142 THR B N 1
ATOM 2644 C CA . THR B 1 142 ? 9.406 -8.312 13.125 1 85.06 142 THR B CA 1
ATOM 2645 C C . THR B 1 142 ? 8.188 -8.672 13.961 1 85.06 142 THR B C 1
ATOM 2647 O O . THR B 1 142 ? 7.75 -7.883 14.805 1 85.06 142 THR B O 1
ATOM 2650 N N . GLY B 1 143 ? 7.602 -9.719 13.836 1 85.19 143 GLY B N 1
ATOM 2651 C CA . GLY B 1 143 ? 6.426 -10.18 14.562 1 85.19 143 GLY B CA 1
ATOM 2652 C C . GLY B 1 143 ? 5.121 -9.719 13.938 1 85.19 143 GLY B C 1
ATOM 2653 O O . GLY B 1 143 ? 4.043 -10.125 14.367 1 85.19 143 GLY B O 1
ATOM 2654 N N . TYR B 1 144 ? 5.199 -8.773 12.922 1 91.75 144 TYR B N 1
ATOM 2655 C CA . TYR B 1 144 ? 3.943 -8.289 12.352 1 91.75 144 TYR B CA 1
ATOM 2656 C C . TYR B 1 144 ? 3.9 -8.523 10.852 1 91.75 144 TYR B C 1
ATOM 2658 O O . TYR B 1 144 ? 2.902 -8.203 10.195 1 91.75 144 TYR B O 1
ATOM 2666 N N . HIS B 1 145 ? 4.938 -9.055 10.32 1 94.31 145 HIS B N 1
ATOM 2667 C CA . HIS B 1 145 ? 4.934 -9.406 8.906 1 94.31 145 HIS B CA 1
ATOM 2668 C C . HIS B 1 145 ? 4.457 -10.836 8.695 1 94.31 145 HIS B C 1
ATOM 2670 O O . HIS B 1 145 ? 4.945 -11.758 9.352 1 94.31 145 HIS B O 1
ATOM 2676 N N . ILE B 1 146 ? 3.578 -11.023 7.785 1 94.06 146 ILE B N 1
ATOM 2677 C CA . ILE B 1 146 ? 3.082 -12.336 7.398 1 94.06 146 ILE B CA 1
ATOM 2678 C C . ILE B 1 146 ? 3.318 -12.562 5.906 1 94.06 146 ILE B C 1
ATOM 2680 O O . ILE B 1 146 ? 2.629 -11.969 5.07 1 94.06 146 ILE B O 1
ATOM 2684 N N . ASN B 1 147 ? 4.23 -13.406 5.609 1 95.56 147 ASN B N 1
ATOM 2685 C CA . ASN B 1 147 ? 4.547 -13.727 4.223 1 95.56 147 ASN B CA 1
ATOM 2686 C C . ASN B 1 147 ? 3.654 -14.844 3.695 1 95.56 147 ASN B C 1
ATOM 2688 O O . ASN B 1 147 ? 3.701 -15.969 4.195 1 95.56 147 ASN B O 1
ATOM 2692 N N . VAL B 1 148 ? 2.895 -14.547 2.652 1 96.69 148 VAL B N 1
ATOM 2693 C CA . VAL B 1 148 ? 1.965 -15.555 2.148 1 96.69 148 VAL B CA 1
ATOM 2694 C C . VAL B 1 148 ? 2.449 -16.078 0.796 1 96.69 148 VAL B C 1
ATOM 2696 O O . VAL B 1 148 ? 1.691 -16.719 0.063 1 96.69 148 VAL B O 1
ATOM 2699 N N . ASP B 1 149 ? 3.701 -15.805 0.48 1 97.06 149 ASP B N 1
ATOM 2700 C CA . ASP B 1 149 ? 4.316 -16.281 -0.755 1 97.06 149 ASP B CA 1
ATOM 2701 C C . ASP B 1 149 ? 4.316 -17.797 -0.818 1 97.06 149 ASP B C 1
ATOM 2703 O O . ASP B 1 149 ? 4.57 -18.469 0.186 1 97.06 149 ASP B O 1
ATOM 2707 N N . TYR B 1 150 ? 4.035 -18.281 -2.057 1 97.5 150 TYR B N 1
ATOM 2708 C CA . TYR B 1 150 ? 4.082 -19.719 -2.289 1 97.5 150 TYR B CA 1
ATOM 2709 C C . TYR B 1 150 ? 5.426 -20.297 -1.86 1 97.5 150 TYR B C 1
ATOM 2711 O O . TYR B 1 150 ? 5.48 -21.359 -1.231 1 97.5 150 TYR B O 1
ATOM 2719 N N . ASP B 1 151 ? 6.457 -19.609 -2.107 1 97.19 151 ASP B N 1
ATOM 2720 C CA . ASP B 1 151 ? 7.809 -20.109 -1.874 1 97.19 151 ASP B CA 1
ATOM 2721 C C . ASP B 1 151 ? 8.141 -20.109 -0.384 1 97.19 151 ASP B C 1
ATOM 2723 O O . ASP B 1 151 ? 9.078 -20.797 0.046 1 97.19 151 ASP B O 1
ATOM 2727 N N . PHE B 1 152 ? 7.457 -19.344 0.325 1 95.5 152 PHE B N 1
ATOM 2728 C CA . PHE B 1 152 ? 7.684 -19.297 1.765 1 95.5 152 PHE B CA 1
ATOM 2729 C C . PHE B 1 152 ? 6.809 -20.312 2.484 1 95.5 152 PHE B C 1
ATOM 2731 O O . PHE B 1 152 ? 7.305 -21.109 3.295 1 95.5 152 PHE B O 1
ATOM 2738 N N . THR B 1 153 ? 5.48 -20.391 2.176 1 94.25 153 THR B N 1
ATOM 2739 C CA . THR B 1 153 ? 4.523 -21.203 2.93 1 94.25 153 THR B CA 1
ATOM 2740 C C . THR B 1 153 ? 4.5 -22.641 2.42 1 94.25 153 THR B C 1
ATOM 2742 O O . THR B 1 153 ? 4.094 -23.547 3.143 1 94.25 153 THR B O 1
ATOM 2745 N N . GLY B 1 154 ? 4.816 -22.797 1.149 1 93.31 154 GLY B N 1
ATOM 2746 C CA . GLY B 1 154 ? 4.68 -24.094 0.508 1 93.31 154 GLY B CA 1
ATOM 2747 C C . GLY B 1 154 ? 3.244 -24.438 0.154 1 93.31 154 GLY B C 1
ATOM 2748 O O . GLY B 1 154 ? 2.953 -25.562 -0.266 1 93.31 154 GLY B O 1
ATOM 2749 N N . LYS B 1 155 ? 2.395 -23.5 0.367 1 95.69 155 LYS B N 1
ATOM 2750 C CA . LYS B 1 155 ? 0.979 -23.688 0.062 1 95.69 155 LYS B CA 1
ATOM 2751 C C . LYS B 1 155 ? 0.539 -22.766 -1.075 1 95.69 155 LYS B C 1
ATOM 2753 O O . LYS B 1 155 ? 0.952 -21.609 -1.139 1 95.69 155 LYS B O 1
ATOM 2758 N N . ILE B 1 156 ? -0.325 -23.266 -1.904 1 98.06 156 ILE B N 1
ATOM 2759 C CA . ILE B 1 156 ? -0.824 -22.5 -3.037 1 98.06 156 ILE B CA 1
ATOM 2760 C C . ILE B 1 156 ? -1.61 -21.297 -2.533 1 98.06 156 ILE B C 1
ATOM 2762 O O . ILE B 1 156 ? -1.62 -20.234 -3.174 1 98.06 156 ILE B O 1
ATOM 2766 N N . ALA B 1 157 ? -2.299 -21.516 -1.411 1 98.31 157 ALA B N 1
ATOM 2767 C CA . ALA B 1 157 ? -3.117 -20.484 -0.776 1 98.31 157 ALA B CA 1
ATOM 2768 C C . ALA B 1 157 ? -3.174 -20.688 0.736 1 98.31 157 ALA B C 1
ATOM 2770 O O . ALA B 1 157 ? -3.174 -21.812 1.219 1 98.31 157 ALA B O 1
ATOM 2771 N N . VAL B 1 158 ? -3.186 -19.578 1.404 1 97.44 158 VAL B N 1
ATOM 2772 C CA . VAL B 1 158 ? -3.344 -19.594 2.854 1 97.44 158 VAL B CA 1
ATOM 2773 C C . VAL B 1 158 ? -4.711 -19.047 3.232 1 97.44 158 VAL B C 1
ATOM 2775 O O . VAL B 1 158 ? -5.062 -17.922 2.84 1 97.44 158 VAL B O 1
ATOM 2778 N N . SER B 1 159 ? -5.48 -19.812 3.922 1 97.5 159 SER B N 1
ATOM 2779 C CA . SER B 1 159 ? -6.781 -19.312 4.344 1 97.5 159 SER B CA 1
ATOM 2780 C C . SER B 1 159 ? -6.637 -18.281 5.465 1 97.5 159 SER B C 1
ATOM 2782 O O . SER B 1 159 ? -5.672 -18.328 6.227 1 97.5 159 SER B O 1
ATOM 2784 N N . PHE B 1 160 ? -7.582 -17.406 5.527 1 96.31 160 PHE B N 1
ATOM 2785 C CA . PHE B 1 160 ? -7.547 -16.406 6.598 1 96.31 160 PHE B CA 1
ATOM 2786 C C . PHE B 1 160 ? -7.562 -17.094 7.961 1 96.31 160 PHE B C 1
ATOM 2788 O O . PHE B 1 160 ? -6.891 -16.641 8.891 1 96.31 160 PHE B O 1
ATOM 2795 N N . ASP B 1 161 ? -8.219 -18.203 8.078 1 93.25 161 ASP B N 1
ATOM 2796 C CA . ASP B 1 161 ? -8.273 -18.969 9.328 1 93.25 161 ASP B CA 1
ATOM 2797 C C . ASP B 1 161 ? -6.891 -19.5 9.703 1 93.25 161 ASP B C 1
ATOM 2799 O O . ASP B 1 161 ? -6.48 -19.406 10.859 1 93.25 161 ASP B O 1
ATOM 2803 N N . GLU B 1 162 ? -6.203 -20.031 8.75 1 91.88 162 GLU B N 1
ATOM 2804 C CA . GLU B 1 162 ? -4.859 -20.562 8.977 1 91.88 162 GLU B CA 1
ATOM 2805 C C . GLU B 1 162 ? -3.896 -19.469 9.406 1 91.88 162 GLU B C 1
ATOM 2807 O O . GLU B 1 162 ? -3.027 -19.688 10.25 1 91.88 162 GLU B O 1
ATOM 2812 N N . LEU B 1 163 ? -4.07 -18.312 8.812 1 88.38 163 LEU B N 1
ATOM 2813 C CA . LEU B 1 163 ? -3.193 -17.188 9.094 1 88.38 163 LEU B CA 1
ATOM 2814 C C . LEU B 1 163 ? -3.33 -16.75 10.547 1 88.38 163 LEU B C 1
ATOM 2816 O O . LEU B 1 163 ? -2.332 -16.453 11.211 1 88.38 163 LEU B O 1
ATOM 2820 N N . ILE B 1 164 ? -4.445 -16.75 11.047 1 83.69 164 ILE B N 1
ATOM 2821 C CA . ILE B 1 164 ? -4.738 -16.297 12.406 1 83.69 164 ILE B CA 1
ATOM 2822 C C . ILE B 1 164 ? -4.188 -17.312 13.414 1 83.69 164 ILE B C 1
ATOM 2824 O O . ILE B 1 164 ? -3.641 -16.938 14.445 1 83.69 164 ILE B O 1
ATOM 2828 N N . GLU B 1 165 ? -4.289 -18.531 12.945 1 78.44 165 GLU B N 1
ATOM 2829 C CA . GLU B 1 165 ? -3.758 -19.578 13.82 1 78.44 165 GLU B CA 1
ATOM 2830 C C . GLU B 1 165 ? -2.236 -19.5 13.914 1 78.44 165 GLU B C 1
ATOM 2832 O O . GLU B 1 165 ? -1.665 -19.703 14.984 1 78.44 165 GLU B O 1
ATOM 2837 N N . PHE B 1 166 ? -1.598 -19.172 12.82 1 71.31 166 PHE B N 1
ATOM 2838 C CA . PHE B 1 166 ? -0.145 -19.062 12.766 1 71.31 166 PHE B CA 1
ATOM 2839 C C . PHE B 1 166 ? 0.332 -17.891 13.625 1 71.31 166 PHE B C 1
ATOM 2841 O O . PHE B 1 166 ? 1.339 -18 14.328 1 71.31 166 PHE B O 1
ATOM 2848 N N . LYS B 1 167 ? -0.359 -16.828 13.508 1 67.25 167 LYS B N 1
ATOM 2849 C CA . LYS B 1 167 ? -0.048 -15.648 14.32 1 67.25 167 LYS B CA 1
ATOM 2850 C C . LYS B 1 167 ? -0.027 -16 15.805 1 67.25 167 LYS B C 1
ATOM 2852 O O . LYS B 1 167 ? 0.873 -15.578 16.531 1 67.25 167 LYS B O 1
ATOM 2857 N N . LYS B 1 168 ? -1.014 -16.719 16.172 1 64.06 168 LYS B N 1
ATOM 2858 C CA . LYS B 1 168 ? -1.122 -17.109 17.562 1 64.06 168 LYS B CA 1
ATOM 2859 C C . LYS B 1 168 ? 0.064 -17.969 17.984 1 64.06 168 LYS B C 1
ATOM 2861 O O . LYS B 1 168 ? 0.483 -17.938 19.141 1 64.06 168 LYS B O 1
ATOM 2866 N N . LYS B 1 169 ? 0.586 -18.656 16.891 1 56.28 169 LYS B N 1
ATOM 2867 C CA . LYS B 1 169 ? 1.703 -19.547 17.188 1 56.28 169 LYS B CA 1
ATOM 2868 C C . LYS B 1 169 ? 3.027 -18.797 17.188 1 56.28 169 LYS B C 1
ATOM 2870 O O . LYS B 1 169 ? 3.936 -19.125 17.953 1 56.28 169 LYS B O 1
ATOM 2875 N N . VAL B 1 170 ? 3.225 -17.875 16.328 1 51.94 170 VAL B N 1
ATOM 2876 C CA . VAL B 1 170 ? 4.484 -17.156 16.188 1 51.94 170 VAL B CA 1
ATOM 2877 C C . VAL B 1 170 ? 4.559 -16 17.188 1 51.94 170 VAL B C 1
ATOM 2879 O O . VAL B 1 170 ? 5.641 -15.664 17.672 1 51.94 170 VAL B O 1
ATOM 2882 N N . LEU B 1 171 ? 3.49 -15.273 17.438 1 47.31 171 LEU B N 1
ATOM 2883 C CA . LEU B 1 171 ? 3.496 -14.133 18.344 1 47.31 171 LEU B CA 1
ATOM 2884 C C . LEU B 1 171 ? 3.443 -14.602 19.797 1 47.31 171 LEU B C 1
ATOM 2886 O O . LEU B 1 171 ? 3.656 -13.812 20.719 1 47.31 171 LEU B O 1
ATOM 2890 N N . LYS B 1 172 ? 3.09 -15.859 20.016 1 42.34 172 LYS B N 1
ATOM 2891 C CA . LYS B 1 172 ? 3.287 -16.391 21.359 1 42.34 172 LYS B CA 1
ATOM 2892 C C . LYS B 1 172 ? 4.734 -16.828 21.578 1 42.34 172 LYS B C 1
ATOM 2894 O O . LYS B 1 172 ? 5.113 -17.219 22.672 1 42.34 172 LYS B O 1
#

Solvent-accessible surface area (backbone atoms only — not comparable to full-atom values): 17965 Å² total; per-residue (Å²): 96,51,31,34,26,13,52,67,28,40,57,38,54,68,50,30,69,77,36,33,91,70,36,32,75,80,28,92,42,34,68,52,39,43,54,50,51,52,50,49,39,50,75,71,36,44,62,74,18,36,36,41,34,27,15,23,56,44,31,93,62,54,68,71,58,50,52,55,53,58,73,68,55,48,44,56,43,45,38,34,18,47,26,93,58,44,42,70,70,53,48,53,52,40,44,74,70,70,30,46,77,39,46,27,46,77,47,76,57,95,89,30,39,36,39,38,25,12,44,50,54,61,70,91,46,85,63,42,31,29,42,18,19,78,56,43,64,60,83,71,94,74,82,36,60,42,70,43,7,30,56,50,65,75,34,72,56,45,39,58,68,57,52,54,53,48,46,57,60,69,71,98,95,51,31,34,28,14,51,67,29,39,58,38,56,67,49,32,70,77,35,33,92,69,37,30,75,80,29,94,43,32,67,52,37,43,55,49,50,52,50,49,39,49,72,70,34,44,62,74,18,36,34,41,32,27,14,22,55,45,31,94,60,53,69,70,58,50,52,55,52,59,73,70,54,45,47,58,44,47,39,33,18,46,25,95,56,44,42,70,70,54,47,53,51,40,43,74,72,69,29,46,76,39,44,27,44,77,48,77,56,96,91,30,38,36,39,37,24,11,44,49,52,61,72,90,48,84,66,42,31,29,42,20,20,80,55,43,62,60,82,71,94,73,81,35,61,42,69,43,9,29,54,50,65,74,34,71,55,45,39,57,68,56,51,55,54,47,46,60,61,70,71,97

Foldseek 3Di:
DEKEAEQLAQPDFCVCVVLVVQRVVVDVGSVRSLVVLLVLQPVVAAQDYEYEYLENNHAPDDLVVVVVSVVSGHYVAYEYQYDPRCDPVNQVSCVVVVHHYHVWDWDDDPRAIEIRHQDDDDPPDPRYAYEYEDPACDDDDRLRYDYQYCSNPVHRIDGPVNRVVVSVVNND/DEKEAEQLAQPDFCVCVVLVVQRVVPDVGSVRSLVVLLVLQPVVAAQDYEYEYLENNHAPDDLVVVVVSVVSGHYVAYEYQYDPRCDPVNQVSCVVVVHHYHVWDWDDDPRAIEIRHQDDDDPPDPSYAYEYEDPACDDDDPLRYDYQYCSNPVHRIDGPVNSVVVSVVNND

Sequence (344 aa):
MIYFVGDLHFGHSNILEYEKETRGKYWSSAEEMNKGLIKLWNETITKDDIVYNIGDFFFNMKPKDVKRILKQLNYKKMILIAGNHDHRRMIKLFEQEGITVKYADMIKRDGVRYYLSHYPTLIGRKNLYNIHGHIHSDFMETGYHINVDYDFTGKIAVSFDELIEFKKKVLKMIYFVGDLHFGHSNILEYEKETRGKYWSSAEEMNKGLIKLWNETITKDDIVYNIGDFFFNMKPKDVKRILKQLNYKKMILIAGNHDHRRMIKLFEQEGITVKYADMIKRDGVRYYLSHYPTLIGRKNLYNIHGHIHSDFMETGYHINVDYDFTGKIAVSFDELIEFKKKVLK

pLDDT: mean 94.01, std 9.08, range [42.34, 98.88]

Nearest PDB structures (foldseek):
  1xm7-assembly2_B  TM=7.742E-01  e=2.512E-10  Aquifex aeolicus VF5
  6unc-assembly2_B  TM=4.865E-01  e=1.390E-03  Mycobacterium tuberculosis H37Rv
  5la2-assembly2_B  TM=4.544E-01  e=6.080E-01  Acetivibrio thermocellus
  5h6h-assembly2_B  TM=2.722E-01  e=1.826E+00  Thermotoga maritima MSB8
  9bcx-assembly1_C  TM=3.384E-01  e=3.969E+00  Saccharomyces cerevisiae

Organism: Staphylococcus epidermidis (strain ATCC 35984 / DSM 28319 / BCRC 17069 / CCUG 31568 / BM 3577 / RP62A) (NCBI:txid176279)

Radius of gyration: 21.36 Å; Cα contacts (8 Å, |Δi|>4): 722; chains: 2; bounding box: 42×60×47 Å

InterPro domains:
  IPR004843 Calcineurin-like, phosphoesterase domain [PF00149] (2-139)
  IPR029052 Metallo-dependent phosphatase-like [G3DSA:3.60.21.10] (1-170)
  IPR029052 Metallo-dependent phosphatase-like [SSF56300] (1-164)

=== Feature glossary ===
Key to the feature types in this record:

Secondary structure (8-state, DSSP). Secondary structure is the local, repeating backbone conformation. DSSP classifies it into eight states by reading the hydrogen-bond network: three helix types (H, G, I), two β types (E, B), two non-regular types (T, S), and unstructured coil (-).

Backbone torsions (φ/ψ). Backbone dihedral angles. Every residue except chain termini has a φ (preceding-C → N → Cα → C) and a ψ (N → Cα → C → next-N). They are reported in degrees following the IUPAC sign convention. Secondary structure is essentially a statement about which (φ, ψ) basin each residue occupies.

Predicted aligned error. Predicted Aligned Error (PAE) is an AlphaFold confidence matrix: entry (i, j) is the expected error in the position of residue j, in ångströms, when the prediction is superimposed on the true structure at residue i. Low PAE within a block of residues means that block is internally rigid and well-predicted; high PAE between two blocks means their relative placement is uncertain even if each block individually is confident.

B-factor. B-factor (Debye–Waller factor) reflects atomic displacement in the crystal lattice. It is an experimental observable (units Å²), not a prediction; low values mean the atom is pinned down, high values mean it moves or is heterogeneous across the crystal.

Secondary structure (3-state, P-SEA). Three-state secondary structure (P-SEA) collapses the eight DSSP classes into helix (a), strand (b), and coil (c). P-SEA assigns these from Cα geometry alone — distances and angles — without requiring backbone oxygens, so it works on any Cα trace.

Sequence. Primary structure: the covalent order of the twenty standard amino acids along the backbone. Two proteins with the same sequence will (almost always) fold to the same structure; two with 30% identity often share a fold but not the details.

pLDDT. pLDDT is the predicted lDDT-Cα score: AlphaFold's confidence that the local environment of each residue (all inter-atomic distances within 15 Å) is correctly placed. It is a per-residue number between 0 and 100, with higher meaning more reliable.

InterPro / GO / CATH / organism. Functional annotations link the protein to curated databases. InterPro entries identify conserved domains and families by matching the sequence against member-database signatures (Pfam, PROSITE, CDD, …). Gene Ontology (GO) terms describe molecular function, biological process, and cellular component in a controlled vocabulary. CATH places the structure in a hierarchical fold classification (Class/Architecture/Topology/Homologous-superfamily). The organism is the source species.

Contact-map, Ramachandran, and PAE plots. Three diagnostic plots accompany the record. The Cα contact map visualizes the tertiary structure as a 2D adjacency matrix (8 Å cutoff, sequence-local contacts suppressed). The Ramachandran plot shows the distribution of backbone (φ, ψ) torsions, with points in the α and β basins reflecting secondary structure content. The PAE plot shows AlphaFold's inter-residue confidence as a color matrix.

mmCIF coordinates. The mmCIF table is the protein's shape written out atom by atom. For each backbone N, Cα, C, and carbonyl O, it records an (x, y, z) coordinate triple in Å plus the residue type, chain letter, and residue number.

Radius of gyration, Cα contacts, bounding box. Three whole-structure scalars: the radius of gyration (RMS distance of Cα from centroid, in Å), the count of Cα–Cα contacts (pairs closer than 8 Å and separated by more than four residues in sequence — i.e. tertiary, not local, contacts), and the bounding-box dimensions. Together they distinguish compact globular folds from extended fibres or disordered chains.

Foldseek 3Di. The Foldseek 3Di string encodes local tertiary geometry as a 20-letter alphabet — one character per residue — derived from the relative positions of nearby Cα atoms. Unlike the amino-acid sequence, 3Di is a direct function of the 3D structure, so two proteins with the same fold have similar 3Di strings even at low sequence identity.

Rendered structure images. Six rendered views show the 3D structure from the faces of a cube — i.e. along ±x, ±y, ±z. Rendering representation is drawn randomly per protein from cartoon (secondary-structure ribbons), stick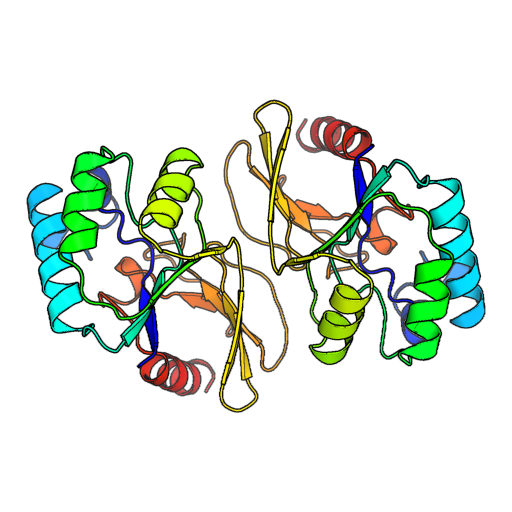s (backbone bonds), or molecular surface; coloring is either N→C rainbow (blue at the N-terminus through red at the C-terminus) or one color per chain.

Nearest PDB structures. The Foldseek neighbor list gives the closest experimentally determined structures in the PDB, ranked by structural alignment. TM-score near 1 means near-identical fold; near 0.3 means only rough topology match. This is how one finds what a novel AlphaFold prediction most resembles in the solved-structure universe.

Solvent-accessible surface area. SASA measures how much of the protein is reachable by solvent. It is computed by rolling a water-sized probe over the atomic surface and summing the exposed area (Å²). Per-residue SASA distinguishes core (buried, low SASA) from surface (exposed, high SASA) residues; total SASA is a whole-molecule size measure.